Protein 9HVG (pdb70)

Foldseek 3Di:
DPPVVLVVLVVVVVVVVCVVPPLVRLLVCLVPPDDDADDPLVLLLPPFAFEEEEDFPAVVVVLVLLVLCQLAGQAYEYEQEPDNTNHHLVNLLVSLVRHPHAYEYEYADQDLSVLSVCSNSRHQAYEYELVPDDLVSCLVNCVSNVVSNHHYEYEDEDQVSLVSCVVSVHAHYEYFQADVVVRDRACVRLQVNLVPDDPCNVVVSHAYEYETHADDLVSLCVCLVSVHRYYYDYVVSVVDPRSNVVSVVSRVSNVD

Nearest PDB structures (foldseek):
  3t40-assembly1_A  TM=8.873E-01  e=1.349E-18  Mycobacterium tuberculosis
  8foq-assembly1_A  TM=8.865E-01  e=2.382E-18  Escherichia coli
  3nxf-assembly1_A  TM=8.473E-01  e=7.864E-18  synthetic construct
  6tf8-assembly1_A  TM=8.420E-01  e=8.324E-18  Saccharolobus solfataricus P2
  6tfa-assembly1_A  TM=8.967E-01  e=1.430E-16  Saccharolobus solfataricus P2

Sequence (256 aa):
MILDKIVEDKKKRLEEHKAKIPPEEMKRMALECNRKTISLAKALSKPGLSIVAVFLKASVDLEERIKQYNEAVDAITVVTEEDHFQGSPEYLKYIRERTNLPIIRWDFIIDEEYQVYEAKVLGADAIFLIMAILDDETFKRLYDLAYSLGLDVVVLVYDEEELKRALNLGVKIIEIMNINLKTFEVSMDTTKRLASLLPEEFRKKDGILMTTIGGISTDEDVK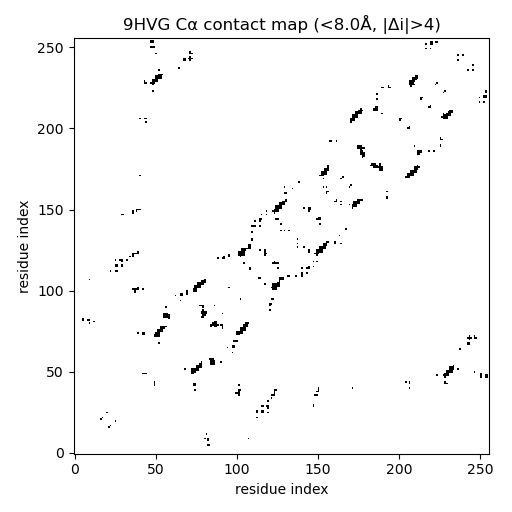RLKKAGVDAFVITEALMEADNPKELVKHWKEVYNN

Secondary structure (DSSP, 8-state):
--HHHHHHHHHHHHHHHHHHS-HHHHHHHHHHS--PPP-HHHHHHSSS-EEEEEE-S---HHHHHHHHHHHH-SEEEEE---TTT---HHHHHHHHHT--S-EEEES---SHHHHHHHHHHT-SEEEEEGGG--HHHHHHHHHHHHHTT-EEEEEE-SHHHHHHHHHTT--EEEEE-EETTTTEE-THHHHHHHTTS-THHHHTT-EEEEESS--SHHHHHHHHHHT--EEEESHHHHH-S-HHHHHHHHHHHHH-

InterPro domains:
  IPR001468 Indole-3-glycerol phosphate synthase, conserved site [PS00614] (51-69)
  IPR011060 Ribulose-phosphate binding barrel [SSF51366] (10-260)
  IPR013785 Aldolase-type TIM barrel [G3DSA:3.20.20.70] (1-267)
  IPR013798 Indole-3-glycerol phosphate synthase domain [MF_00134_B] (1-261)
  IPR013798 Indole-3-glycerol phosphate synthase domain [PF00218] (3-258)
  IPR013798 Indole-3-glycerol phosphate synthase domain [cd00331] (40-259)
  IPR045186 Indole-3-glycerol phosphate synthase [PTHR22854] (2-260)

Radius of gyration: 17.65 Å; Cα contacts (8 Å, |Δi|>4): 444; chains: 1; bounding box: 46×50×46 Å

Solvent-accessible surface area: 12621 Å² total; per-residue (Å²): 203,108,130,79,90,32,88,123,42,13,113,47,74,9,124,80,21,58,81,148,68,56,63,63,72,3,87,151,62,4,113,149,76,149,64,88,44,59,38,0,16,150,17,0,63,93,129,26,2,0,0,0,0,11,9,47,83,39,103,112,130,48,86,62,45,1,78,67,1,44,119,12,8,21,0,0,6,0,6,2,8,35,58,89,41,109,4,27,21,111,16,0,106,74,0,34,105,85,6,135,32,5,0,2,5,49,1,38,2,52,34,72,5,1,0,12,8,0,25,46,14,3,0,1,0,0,7,0,18,2,68,77,9,89,87,75,27,2,124,129,1,25,61,32,0,72,85,14,44,2,16,0,0,0,18,0,64,42,85,109,14,2,54,53,0,55,131,45,59,10,59,0,0,6,0,58,0,39,43,105,196,81,178,98,85,24,3,81,3,0,116,104,0,13,92,92,28,71,181,60,22,141,88,74,95,6,2,2,0,0,39,23,40,14,91,64,61,130,25,3,51,77,0,97,143,24,27,0,19,0,6,7,8,50,112,47,0,89,132,20,141,86,2,108,101,49,4,50,78,14,51,57,32,12,88,114

B-factor: mean 34.29, std 14.24, range [10.44, 96.78]

Organism: Lachnospira eligens (strain ATCC 27750 / DSM 3376 / VPI C15-48 / C15-B4) (NCBI:txid515620)

Structure (mmCIF, N/CA/C/O backbone):
data_9HVG
#
_entry.id   9HVG
#
_cell.length_a   48.529
_cell.length_b   88.944
_cell.length_c   131.185
_cell.angle_alpha   90.00
_cell.angle_beta   90.00
_cell.angle_gamma   90.00
#
_symmetry.space_group_name_H-M   'C 2 2 21'
#
loop_
_entity.id
_entity.type
_entity.pdbx_description
1 polymer 'Kemp Elimination'
2 water water
#
loop_
_atom_site.group_PDB
_atom_site.id
_atom_site.type_symbol
_atom_site.label_atom_id
_atom_site.label_alt_id
_atom_site.label_comp_id
_atom_site.label_asym_id
_atom_site.label_entity_id
_atom_site.label_seq_id
_atom_site.pdbx_PDB_ins_code
_atom_site.Cartn_x
_atom_site.Cartn_y
_atom_site.Cartn_z
_atom_site.occupancy
_atom_site.B_iso_or_equiv
_atom_site.auth_seq_id
_atom_site.auth_comp_id
_atom_sit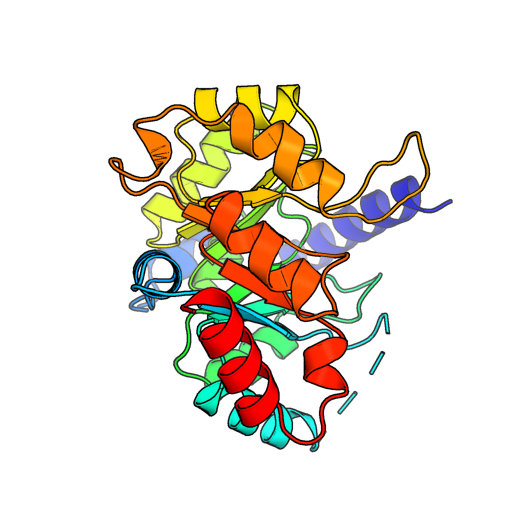e.auth_asym_id
_atom_site.auth_atom_id
_atom_site.pdbx_PDB_model_num
ATOM 1 N N . MET A 1 1 ? -17.905 7.877 -4.686 1.00 55.25 1 MET A N 1
ATOM 2 C CA . MET A 1 1 ? -19.165 7.177 -4.906 1.00 51.93 1 MET A CA 1
ATOM 3 C C . MET A 1 1 ? -19.529 6.346 -3.672 1.00 48.83 1 MET A C 1
ATOM 4 O O . MET A 1 1 ? -20.623 6.474 -3.117 1.00 51.48 1 MET A O 1
ATOM 9 N N . ILE A 1 2 ? -18.592 5.513 -3.227 1.00 38.14 2 ILE A N 1
ATOM 10 C CA . ILE A 1 2 ? -18.819 4.572 -2.135 1.00 38.25 2 ILE A CA 1
ATOM 11 C C . ILE A 1 2 ? -18.049 4.979 -0.881 1.00 45.59 2 ILE A C 1
ATOM 12 O O . ILE A 1 2 ? -18.645 5.241 0.171 1.00 41.31 2 ILE A O 1
ATOM 17 N N . LEU A 1 3 ? -16.717 5.017 -0.966 1.00 37.66 3 LEU A N 1
ATOM 18 C CA . LEU A 1 3 ? -15.906 5.239 0.227 1.00 41.93 3 LEU A CA 1
ATOM 19 C C . LEU A 1 3 ? -16.170 6.614 0.821 1.00 34.52 3 LEU A C 1
ATOM 20 O O . LEU A 1 3 ? -16.264 6.759 2.045 1.00 42.54 3 LEU A O 1
ATOM 25 N N . ASP A 1 4 ? -16.317 7.629 -0.029 1.00 30.45 4 ASP A N 1
ATOM 26 C CA . ASP A 1 4 ? -16.523 8.980 0.484 1.00 38.28 4 ASP A CA 1
ATOM 27 C C . ASP A 1 4 ? -17.845 9.085 1.230 1.00 42.77 4 ASP A C 1
ATOM 28 O O . ASP A 1 4 ? -17.935 9.786 2.245 1.00 39.44 4 ASP A O 1
ATOM 33 N N . LYS A 1 5 ? -18.873 8.366 0.768 1.00 33.32 5 LYS A N 1
ATOM 34 C CA . LYS A 1 5 ? -20.170 8.455 1.433 1.00 37.66 5 LYS A CA 1
ATOM 35 C C . LYS A 1 5 ? -20.157 7.724 2.770 1.00 31.24 5 LYS A C 1
ATOM 36 O O . LYS A 1 5 ? -20.753 8.195 3.746 1.00 31.50 5 LYS A O 1
ATOM 40 N N . ILE A 1 6 ? -19.499 6.563 2.831 1.00 28.96 6 ILE A N 1
ATOM 41 C CA . ILE A 1 6 ? -19.395 5.826 4.087 1.00 29.24 6 ILE A CA 1
ATOM 42 C C . ILE A 1 6 ? -18.721 6.679 5.152 1.00 32.83 6 ILE A C 1
ATOM 43 O O . ILE A 1 6 ? -19.117 6.665 6.330 1.00 22.52 6 ILE A O 1
ATOM 48 N N . VAL A 1 7 ? -17.701 7.447 4.751 1.00 29.80 7 VAL A N 1
ATOM 49 C CA . VAL A 1 7 ? -16.943 8.229 5.719 1.00 30.11 7 VAL A CA 1
ATOM 50 C C . VAL A 1 7 ? -17.767 9.400 6.219 1.00 27.17 7 VAL A C 1
ATOM 51 O O . VAL A 1 7 ? -17.808 9.683 7.421 1.00 29.71 7 VAL A O 1
ATOM 55 N N . GLU A 1 8 ? -18.432 10.110 5.308 1.00 32.22 8 GLU A N 1
ATOM 56 C CA . GLU A 1 8 ? -19.198 11.277 5.722 1.00 26.47 8 GLU A CA 1
ATOM 57 C C . GLU A 1 8 ? -20.422 10.879 6.539 1.00 25.75 8 GLU A C 1
ATOM 58 O O . GLU A 1 8 ? -20.785 11.569 7.496 1.00 29.67 8 GLU A O 1
ATOM 64 N N . ASP A 1 9 ? -21.090 9.785 6.160 1.00 24.91 9 ASP A N 1
ATOM 65 C CA . ASP A 1 9 ? -22.226 9.305 6.944 1.00 28.71 9 ASP A CA 1
ATOM 66 C C . ASP A 1 9 ? -21.802 8.980 8.368 1.00 30.17 9 ASP A C 1
ATOM 67 O O . ASP A 1 9 ? -22.486 9.346 9.330 1.00 28.86 9 ASP A O 1
ATOM 72 N N . LYS A 1 10 ? -20.667 8.288 8.521 1.00 29.23 10 LYS A N 1
ATOM 73 C CA . LYS A 1 10 ? -20.224 7.876 9.846 1.00 29.04 10 LYS A CA 1
ATOM 74 C C . LYS A 1 10 ? -19.905 9.080 10.726 1.00 23.46 10 LYS A C 1
ATOM 75 O O . LYS A 1 10 ? -20.216 9.087 11.922 1.00 22.29 10 LYS A O 1
ATOM 81 N N . LYS A 1 11 ? -19.253 10.096 10.164 1.00 26.76 11 LYS A N 1
ATOM 82 C CA . LYS A 1 11 ? -18.962 11.275 10.971 1.00 28.28 11 LYS A CA 1
ATOM 83 C C . LYS A 1 11 ? -20.251 11.943 11.439 1.00 33.22 11 LYS A C 1
ATOM 84 O O . LYS A 1 11 ? -20.353 12.373 12.595 1.00 31.87 11 LYS A O 1
ATOM 90 N N . LYS A 1 12 ? -21.258 12.023 10.565 1.00 38.72 12 LYS A N 1
ATOM 91 C CA . LYS A 1 12 ? -22.518 12.638 10.969 1.00 34.25 12 LYS A CA 1
ATOM 92 C C . LYS A 1 12 ? -23.237 11.795 12.016 1.00 25.49 12 LYS A C 1
ATOM 93 O O . LYS A 1 12 ? -23.880 12.342 12.917 1.00 26.26 12 LYS A O 1
ATOM 95 N N . ARG A 1 13 ? -23.175 10.468 11.895 1.00 26.28 13 ARG A N 1
ATOM 96 C CA . ARG A 1 13 ? -23.819 9.626 12.899 1.00 30.98 13 ARG A CA 1
ATOM 97 C C . ARG A 1 13 ? -23.147 9.794 14.252 1.00 31.63 13 ARG A C 1
ATOM 98 O O . ARG A 1 13 ? -23.823 9.861 15.286 1.00 28.53 13 ARG A O 1
ATOM 106 N N . LEU A 1 14 ? -21.814 9.858 14.267 1.00 30.16 14 LEU A N 1
ATOM 107 C CA . LEU A 1 14 ? -21.113 10.065 15.532 1.00 25.60 14 LEU A CA 1
ATOM 108 C C . LEU A 1 14 ? -21.547 11.367 16.188 1.00 28.12 14 LEU A C 1
ATOM 109 O O . LEU A 1 14 ? -21.773 11.409 17.403 1.00 33.12 14 LEU A O 1
ATOM 114 N N . GLU A 1 15 ? -21.681 12.446 15.404 1.00 28.56 15 GLU A N 1
ATOM 115 C CA . GLU A 1 15 ? -22.150 13.704 15.987 1.00 25.94 15 GLU A CA 1
ATOM 116 C C . GLU A 1 15 ? -23.573 13.578 16.510 1.00 28.96 15 GLU A C 1
ATOM 117 O O . GLU A 1 15 ? -23.928 14.203 17.516 1.00 35.52 15 GLU A O 1
ATOM 123 N N . GLU A 1 16 ? -24.416 12.798 15.825 1.00 34.76 16 GLU A N 1
ATOM 124 C CA . GLU A 1 16 ? -25.790 12.633 16.291 1.00 37.11 16 GLU A CA 1
ATOM 125 C C . GLU A 1 16 ? -25.828 11.865 17.609 1.00 35.49 16 GLU A C 1
ATOM 126 O O . GLU A 1 16 ? -26.586 12.217 18.519 1.00 34.06 16 GLU A O 1
ATOM 132 N N . HIS A 1 17 ? -24.982 10.844 17.751 1.00 31.04 17 HIS A N 1
ATOM 133 C CA . HIS A 1 17 ? -24.942 10.101 19.008 1.00 32.43 17 HIS A CA 1
ATOM 134 C C . HIS A 1 17 ? -24.328 10.937 20.127 1.00 26.33 17 HIS A C 1
ATOM 135 O O . HIS A 1 17 ? -24.857 10.985 21.244 1.00 28.29 17 HIS A O 1
ATOM 142 N N . LYS A 1 18 ? -23.215 11.618 19.844 1.00 31.27 18 LYS A N 1
ATOM 143 C CA . LYS A 1 18 ? -22.582 12.424 20.885 1.00 26.56 18 LYS A CA 1
ATOM 144 C C . LYS A 1 18 ? -23.518 13.500 21.417 1.00 32.80 18 LYS A C 1
ATOM 145 O O . LYS A 1 18 ? -23.431 13.871 22.598 1.00 32.48 18 LYS A O 1
ATOM 151 N N . ALA A 1 19 ? -24.450 13.976 20.590 1.00 38.80 19 ALA A N 1
ATOM 152 C CA . ALA A 1 19 ? -25.422 14.957 21.069 1.00 40.55 19 ALA A CA 1
ATOM 153 C C . ALA A 1 19 ? -26.345 14.347 22.114 1.00 47.31 19 ALA A C 1
ATOM 154 O O . ALA A 1 19 ? -26.615 14.961 23.153 1.00 50.59 19 ALA A O 1
ATOM 156 N N . LYS A 1 20 ? -26.848 13.139 21.849 1.00 45.68 20 LYS A N 1
ATOM 157 C CA . LYS A 1 20 ? -27.793 12.510 22.768 1.00 47.82 20 LYS A CA 1
ATOM 158 C C . LYS A 1 20 ? -27.101 12.066 24.051 1.00 48.01 20 LYS A C 1
ATOM 159 O O . LYS A 1 20 ? -27.524 12.429 25.155 1.00 45.31 20 LYS A O 1
ATOM 165 N N . ILE A 1 21 ? -26.035 11.288 23.930 1.00 36.64 21 ILE A N 1
ATOM 166 C CA . ILE A 1 21 ? -25.223 10.881 25.066 1.00 32.38 21 ILE A CA 1
ATOM 167 C C . ILE A 1 21 ? -23.823 11.456 24.882 1.00 33.68 21 ILE A C 1
ATOM 168 O O . ILE A 1 21 ? -23.017 10.925 24.118 1.00 35.24 21 ILE A O 1
ATOM 173 N N . PRO A 1 22 ? -23.496 12.537 25.584 1.00 36.10 22 PRO A N 1
ATOM 174 C CA . PRO A 1 22 ? -22.176 13.183 25.421 1.00 39.03 22 PRO A CA 1
ATOM 175 C C . PRO A 1 22 ? -21.038 12.231 25.742 1.00 33.77 22 PRO A C 1
ATOM 176 O O . PRO A 1 22 ? -21.208 11.283 26.524 1.00 29.88 22 PRO A O 1
ATOM 180 N N . PRO A 1 23 ? -19.848 12.471 25.179 1.00 31.81 23 PRO A N 1
ATOM 181 C CA . PRO A 1 23 ? -18.727 11.529 25.391 1.00 29.03 23 PRO A CA 1
ATOM 182 C C . PRO A 1 23 ? -18.309 11.352 26.842 1.00 36.09 23 PRO A C 1
ATOM 183 O O . PRO A 1 23 ? -18.079 10.213 27.269 1.00 29.48 23 PRO A O 1
ATOM 187 N N . GLU A 1 24 ? -18.174 12.442 27.610 1.00 34.11 24 GLU A N 1
ATOM 188 C CA . GLU A 1 24 ? -17.830 12.295 29.023 1.00 35.55 24 GLU A CA 1
ATOM 189 C C . GLU A 1 24 ? -18.843 11.420 29.751 1.00 31.01 24 GLU A C 1
ATOM 190 O O . GLU A 1 24 ? -18.469 10.633 30.626 1.00 37.95 24 GLU A O 1
ATOM 192 N N . GLU A 1 25 ? -20.116 11.501 29.381 1.00 34.89 25 GLU A N 1
ATOM 193 C CA . GLU A 1 25 ? -21.110 10.666 30.043 1.00 31.92 25 GLU A CA 1
ATOM 194 C C . GLU A 1 25 ? -20.993 9.207 29.621 1.00 36.29 25 GLU A C 1
ATOM 195 O O . GLU A 1 25 ? -21.062 8.302 30.465 1.00 34.27 25 GLU A O 1
ATOM 201 N N . MET A 1 26 ? -20.846 8.963 28.314 1.00 24.33 26 MET A N 1
ATOM 202 C CA . MET A 1 26 ? -20.658 7.600 27.828 1.00 22.51 26 MET A CA 1
ATOM 203 C C . MET A 1 26 ? -19.474 6.945 28.516 1.00 25.31 26 MET A C 1
ATOM 204 O O . MET A 1 26 ? -19.542 5.777 28.906 1.00 23.92 26 MET A O 1
ATOM 209 N N . LYS A 1 27 ? -18.390 7.700 28.712 1.00 28.01 27 LYS A N 1
ATOM 210 C CA . LYS A 1 27 ? -17.244 7.168 29.440 1.00 30.42 27 LYS A CA 1
ATOM 211 C C . LYS A 1 27 ? -17.615 6.840 30.878 1.00 37.98 27 LYS A C 1
ATOM 212 O O . LYS A 1 27 ? -17.222 5.788 31.402 1.00 32.96 27 LYS A O 1
ATOM 218 N N . ARG A 1 28 ? -18.366 7.732 31.533 1.00 37.95 28 ARG A N 1
ATOM 219 C CA . ARG A 1 28 ? -18.804 7.471 32.900 1.00 36.47 28 ARG A CA 1
ATOM 220 C C . ARG A 1 28 ? -19.557 6.152 32.992 1.00 28.66 28 ARG A C 1
ATOM 221 O O . ARG A 1 28 ? -19.300 5.344 33.891 1.00 29.37 28 ARG A O 1
ATOM 229 N N . MET A 1 29 ? -20.505 5.926 32.073 1.00 32.14 29 MET A N 1
ATOM 230 C CA . MET A 1 29 ? -21.327 4.719 32.132 1.00 29.19 29 MET A CA 1
ATOM 231 C C . MET A 1 29 ? -20.493 3.473 31.899 1.00 31.87 29 MET A C 1
ATOM 232 O O . MET A 1 29 ? -20.674 2.462 32.583 1.00 33.31 29 MET A O 1
ATOM 237 N N . ALA A 1 30 ? -19.595 3.512 30.913 1.00 25.76 30 ALA A N 1
ATOM 238 C CA . ALA A 1 30 ? -18.757 2.347 30.653 1.00 23.16 30 ALA A CA 1
ATOM 239 C C . ALA A 1 30 ? -17.956 1.962 31.895 1.00 26.98 30 ALA A C 1
ATOM 240 O O . ALA A 1 30 ? -17.816 0.776 32.208 1.00 28.69 30 ALA A O 1
ATOM 242 N N . LEU A 1 31 ? -17.457 2.955 32.636 1.00 26.87 31 LEU A N 1
ATOM 243 C CA . LEU A 1 31 ? -16.613 2.672 33.789 1.00 28.46 31 LEU A CA 1
ATOM 244 C C . LEU A 1 31 ? -17.427 2.309 35.022 1.00 40.16 31 LEU A C 1
ATOM 245 O O . LEU A 1 31 ? -16.942 1.568 35.885 1.00 39.06 31 LEU A O 1
ATOM 250 N N . GLU A 1 32 ? -18.648 2.819 35.135 1.00 28.13 32 GLU A N 1
ATOM 251 C CA . GLU A 1 32 ? -19.385 2.604 36.364 1.00 34.08 32 GLU A CA 1
ATOM 252 C C . GLU A 1 32 ? -20.293 1.385 36.271 1.00 38.70 32 GLU A C 1
ATOM 253 O O . GLU A 1 32 ? -20.394 0.619 37.235 1.00 37.65 32 GLU A O 1
ATOM 259 N N . CYS A 1 33 ? -20.915 1.170 35.113 1.00 34.13 33 CYS A N 1
ATOM 260 C CA . CYS A 1 33 ? -21.905 0.116 34.951 1.00 40.71 33 CYS A CA 1
ATOM 261 C C . CYS A 1 33 ? -21.270 -1.273 35.043 1.00 45.40 33 CYS A C 1
ATOM 262 O O . CYS A 1 33 ? -20.116 -1.481 34.661 1.00 35.58 33 CYS A O 1
ATOM 265 N N . ASN A 1 34 ? -22.038 -2.229 35.586 1.00 50.18 34 ASN A N 1
ATOM 266 C CA . ASN A 1 34 ? -21.547 -3.576 35.866 1.00 48.64 34 ASN A CA 1
ATOM 267 C C . ASN A 1 34 ? -21.914 -4.521 34.736 1.00 41.41 34 ASN A C 1
ATOM 268 O O . ASN A 1 34 ? -23.102 -4.715 34.446 1.00 43.35 34 ASN A O 1
ATOM 273 N N . ARG A 1 35 ? -20.903 -5.143 34.139 1.00 41.40 35 ARG A N 1
ATOM 274 C CA . ARG A 1 35 ? -21.150 -6.228 33.202 1.00 42.08 35 ARG A CA 1
ATOM 275 C C . ARG A 1 35 ? -19.919 -7.112 33.132 1.00 39.82 35 ARG A C 1
ATOM 276 O O . ARG A 1 35 ? -18.813 -6.620 32.882 1.00 47.00 35 ARG A O 1
ATOM 284 N N . LYS A 1 36 ? -20.114 -8.409 33.344 1.00 38.57 36 LYS A N 1
ATOM 285 C CA . LYS A 1 36 ? -19.069 -9.396 33.100 1.00 41.98 36 LYS A CA 1
ATOM 286 C C . LYS A 1 36 ? -19.105 -9.788 31.625 1.00 37.30 36 LYS A C 1
ATOM 287 O O . LYS A 1 36 ? -20.138 -10.253 31.125 1.00 33.92 36 LYS A O 1
ATOM 289 N N . THR A 1 37 ? -17.993 -9.592 30.923 1.00 38.74 37 THR A N 1
ATOM 290 C CA . THR A 1 37 ? -17.981 -9.935 29.506 1.00 30.94 37 THR A CA 1
ATOM 291 C C . THR A 1 37 ? -17.827 -11.443 29.320 1.00 34.79 37 THR A C 1
ATOM 292 O O . THR A 1 37 ? -17.216 -12.139 30.136 1.00 34.52 37 THR A O 1
ATOM 296 N N . ILE A 1 38 ? -18.438 -11.939 28.252 1.00 26.83 38 ILE A N 1
ATOM 297 C CA . ILE A 1 38 ? -18.329 -13.326 27.824 1.00 27.91 38 ILE A CA 1
ATOM 298 C C . ILE A 1 38 ? -17.118 -13.411 26.903 1.00 25.24 38 ILE A C 1
ATOM 299 O O . ILE A 1 38 ? -17.008 -12.640 25.949 1.00 23.90 38 ILE A O 1
ATOM 304 N N . SER A 1 39 ? -16.184 -14.306 27.205 1.00 25.74 39 SER A N 1
ATOM 305 C CA . SER A 1 39 ? -14.894 -14.269 26.513 1.00 23.56 39 SER A CA 1
ATOM 306 C C . SER A 1 39 ? -15.031 -14.746 25.070 1.00 20.06 39 SER A C 1
ATOM 307 O O . SER A 1 39 ? -15.312 -15.923 24.816 1.00 21.83 39 SER A O 1
ATOM 310 N N . LEU A 1 40 ? -14.810 -13.833 24.121 1.00 20.20 40 LEU A N 1
ATOM 311 C CA . LEU A 1 40 ? -14.686 -14.236 22.721 1.00 20.41 40 LEU A CA 1
ATOM 312 C C . LEU A 1 40 ? -13.446 -15.101 22.503 1.00 24.66 40 LEU A C 1
ATOM 313 O O . LEU A 1 40 ? -13.506 -16.117 21.796 1.00 22.59 40 LEU A O 1
ATOM 318 N N . ALA A 1 41 ? -12.311 -14.716 23.102 1.00 19.79 41 ALA A N 1
ATOM 319 C CA . ALA A 1 41 ? -11.066 -15.461 22.920 1.00 23.86 41 ALA A CA 1
ATOM 320 C C . ALA A 1 41 ? -11.236 -16.936 23.271 1.00 28.64 41 ALA A C 1
ATOM 321 O O . ALA A 1 41 ? -10.820 -17.822 22.518 1.00 27.14 41 ALA A O 1
ATOM 323 N N . LYS A 1 42 ? -11.857 -17.221 24.411 1.00 29.41 42 LYS A N 1
ATOM 324 C CA . LYS A 1 42 ? -12.071 -18.615 24.781 1.00 39.21 42 LYS A CA 1
ATOM 325 C C . LYS A 1 42 ? -12.932 -19.342 23.757 1.00 38.98 42 LYS A C 1
ATOM 326 O O . LYS A 1 42 ? -12.641 -20.490 23.402 1.00 37.20 42 LYS A O 1
ATOM 332 N N . ALA A 1 43 ? -13.971 -18.677 23.237 1.00 30.69 43 ALA A N 1
ATOM 333 C CA . ALA A 1 43 ? -14.863 -19.328 22.279 1.00 33.64 43 ALA A CA 1
ATOM 334 C C . ALA A 1 43 ? -14.198 -19.568 20.927 1.00 39.86 43 ALA A C 1
ATOM 335 O O . ALA A 1 43 ? -14.610 -20.471 20.193 1.00 38.37 43 ALA A O 1
ATOM 337 N N . LEU A 1 44 ? -13.209 -18.759 20.558 1.00 32.24 44 LEU A N 1
ATOM 338 C CA . LEU A 1 44 ? -12.599 -18.883 19.238 1.00 31.64 44 LEU A CA 1
ATOM 339 C C . LEU A 1 44 ? -11.407 -19.823 19.214 1.00 37.75 44 LEU A C 1
ATOM 340 O O . LEU A 1 44 ? -11.038 -20.311 18.134 1.00 31.28 44 LEU A O 1
ATOM 345 N N . SER A 1 45 ? -10.790 -20.081 20.361 1.00 32.84 45 SER A N 1
ATOM 346 C CA . SER A 1 45 ? -9.604 -20.922 20.430 1.00 46.45 45 SER A CA 1
ATOM 347 C C . SER A 1 45 ? -9.908 -22.318 20.953 1.00 47.87 45 SER A C 1
ATOM 348 O O . SER A 1 45 ? -8.988 -23.131 21.081 1.00 48.79 45 SER A O 1
ATOM 351 N N . LYS A 1 46 ? -11.169 -22.607 21.266 1.00 39.07 46 LYS A N 1
ATOM 352 C CA . LYS A 1 46 ? -11.564 -23.966 21.590 1.00 42.65 46 LYS A CA 1
ATOM 353 C C . LYS A 1 46 ? -11.187 -24.908 20.441 1.00 37.09 46 LYS A C 1
ATOM 354 O O . LYS A 1 46 ? -11.106 -24.489 19.284 1.00 40.95 46 LYS A O 1
ATOM 360 N N . PRO A 1 47 ? -10.928 -26.179 20.736 1.00 46.55 47 PRO A N 1
ATOM 361 C CA . PRO A 1 47 ? -10.508 -27.104 19.676 1.00 42.84 47 PRO A CA 1
ATOM 362 C C . PRO A 1 47 ? -11.546 -27.178 18.562 1.00 38.77 47 PRO A C 1
ATOM 363 O O . PRO A 1 47 ? -12.752 -27.097 18.799 1.00 34.90 47 PRO A O 1
ATOM 367 N N . GLY A 1 48 ? -11.060 -27.328 17.334 1.00 40.18 48 GLY A N 1
ATOM 368 C CA . GLY A 1 48 ? -11.928 -27.384 16.176 1.00 35.08 48 GLY A CA 1
ATOM 369 C C . GLY A 1 48 ? -12.155 -26.026 15.548 1.00 33.09 48 GLY A C 1
ATOM 370 O O . GLY A 1 48 ? -11.605 -25.002 15.959 1.00 37.70 48 GLY A O 1
ATOM 371 N N . LEU A 1 49 ? -12.968 -26.026 14.499 1.00 31.86 49 LEU A N 1
ATOM 372 C CA . LEU A 1 49 ? -13.335 -24.784 13.837 1.00 26.00 49 LEU A CA 1
ATOM 373 C C . LEU A 1 49 ? -14.419 -24.097 14.650 1.00 24.52 49 LEU A C 1
ATOM 374 O O . LEU A 1 49 ? -15.348 -24.751 15.134 1.00 39.82 49 LEU A O 1
ATOM 379 N N . SER A 1 50 ? -14.262 -22.799 14.866 1.00 18.67 50 SER A N 1
ATOM 380 C CA . SER A 1 50 ? -15.273 -21.983 15.525 1.00 24.41 50 SER A CA 1
ATOM 381 C C . SER A 1 50 ? -16.036 -21.231 14.444 1.00 24.02 50 SER A C 1
ATOM 382 O O . SER A 1 50 ? -15.457 -20.853 13.427 1.00 25.37 50 SER A O 1
ATOM 385 N N . ILE A 1 51 ? -17.339 -21.041 14.636 1.00 15.57 51 ILE A N 1
ATOM 386 C CA . ILE A 1 51 ? -18.166 -20.332 13.657 1.00 19.02 51 ILE A CA 1
ATOM 387 C C . ILE A 1 51 ? -18.664 -19.039 14.280 1.00 17.97 51 ILE A C 1
ATOM 388 O O . ILE A 1 51 ? -19.172 -19.039 15.403 1.00 16.06 51 ILE A O 1
ATOM 393 N N . VAL A 1 52 ? -18.489 -17.929 13.563 1.00 16.03 52 VAL A N 1
ATOM 394 C CA . VAL A 1 52 ? -19.019 -16.631 13.971 1.00 18.09 52 VAL A CA 1
ATOM 395 C C . VAL A 1 52 ? -20.122 -16.257 12.986 1.00 15.88 52 VAL A C 1
ATOM 396 O O . VAL A 1 52 ? -19.860 -16.151 11.784 1.00 17.36 52 VAL A O 1
ATOM 400 N N . ALA A 1 53 ? -21.359 -16.110 13.474 1.00 15.12 53 ALA A N 1
ATOM 401 C CA . ALA A 1 53 ? -22.483 -15.719 12.625 1.00 14.48 53 ALA A CA 1
ATOM 402 C C . ALA A 1 53 ? -22.677 -14.206 12.679 1.00 23.02 53 ALA A C 1
ATOM 403 O O . ALA A 1 53 ? -22.486 -13.580 13.724 1.00 19.62 53 ALA A O 1
ATOM 405 N N . VAL A 1 54 ? -23.107 -13.620 11.565 1.00 16.88 54 VAL A N 1
ATOM 406 C CA . VAL A 1 54 ? -23.266 -12.166 11.476 1.00 19.81 54 VAL A CA 1
ATOM 407 C C . VAL A 1 54 ? -24.752 -11.825 11.425 1.00 20.05 54 VAL A C 1
ATOM 408 O O . VAL A 1 54 ? -25.513 -12.421 10.651 1.00 20.20 54 VAL A O 1
ATOM 412 N N . PHE A 1 55 ? -25.156 -10.871 12.264 1.00 13.19 55 PHE A N 1
ATOM 413 C CA . PHE A 1 55 ? -26.489 -10.298 12.256 1.00 17.51 55 PHE A CA 1
ATOM 414 C C . PHE A 1 55 ? -26.407 -8.939 11.570 1.00 23.53 55 PHE A C 1
ATOM 415 O O . PHE A 1 55 ? -25.760 -8.018 12.077 1.00 16.99 55 PHE A O 1
ATOM 423 N N . LEU A 1 56 ? -27.044 -8.851 10.405 1.00 22.34 56 LEU A N 1
ATOM 424 C CA . LEU A 1 56 ? -27.249 -7.649 9.604 1.00 38.26 56 LEU A CA 1
ATOM 425 C C . LEU A 1 56 ? -28.736 -7.325 9.579 1.0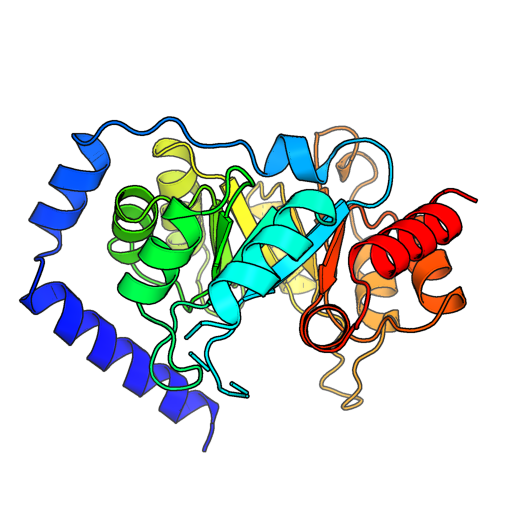0 40.09 56 LEU A C 1
ATOM 426 O O . LEU A 1 56 ? -29.550 -8.213 9.325 1.00 40.99 56 LEU A O 1
ATOM 431 N N . LYS A 1 57 ? -29.104 -6.058 9.797 1.00 30.71 57 LYS A N 1
ATOM 432 C CA . LYS A 1 57 ? -30.524 -5.721 9.688 1.00 42.41 57 LYS A CA 1
ATOM 433 C C . LYS A 1 57 ? -30.968 -5.563 8.236 1.00 54.24 57 LYS A C 1
ATOM 434 O O . LYS A 1 57 ? -32.115 -5.890 7.909 1.00 66.01 57 LYS A O 1
ATOM 438 N N . ALA A 1 58 ? -30.092 -5.074 7.363 1.00 51.19 58 ALA A N 1
ATOM 439 C CA . ALA A 1 58 ? -30.381 -4.908 5.938 1.00 55.77 58 ALA A CA 1
ATOM 440 C C . ALA A 1 58 ? -29.057 -4.635 5.237 1.00 64.17 58 ALA A C 1
ATOM 441 O O . ALA A 1 58 ? -27.992 -4.657 5.860 1.00 63.97 58 ALA A O 1
ATOM 443 N N . SER A 1 59 ? -29.127 -4.374 3.935 1.00 75.09 59 SER A N 1
ATOM 444 C CA . SER A 1 59 ? -27.922 -4.087 3.155 1.00 85.23 59 SER A CA 1
ATOM 445 C C . SER A 1 59 ? -28.146 -2.963 2.148 1.00 86.19 59 SER A C 1
ATOM 446 O O . SER A 1 59 ? -27.284 -2.686 1.312 1.00 84.15 59 SER A O 1
ATOM 448 N N . VAL A 1 69 ? -41.770 -12.163 15.321 1.00 86.57 69 VAL A N 1
ATOM 449 C CA . VAL A 1 69 ? -40.627 -11.568 14.644 1.00 82.93 69 VAL A CA 1
ATOM 450 C C . VAL A 1 69 ? -39.613 -12.668 14.314 1.00 75.84 69 VAL A C 1
ATOM 451 O O . VAL A 1 69 ? -39.244 -13.485 15.161 1.00 80.16 69 VAL A O 1
ATOM 453 N N . ASP A 1 70 ? -39.209 -12.705 13.041 1.00 60.44 70 ASP A N 1
ATOM 454 C CA . ASP A 1 70 ? -38.306 -13.747 12.565 1.00 49.30 70 ASP A CA 1
ATOM 455 C C . ASP A 1 70 ? -36.943 -13.667 13.248 1.00 38.59 70 ASP A C 1
ATOM 456 O O . ASP A 1 70 ? -36.260 -14.690 13.397 1.00 37.08 70 ASP A O 1
ATOM 461 N N . LEU A 1 71 ? -36.548 -12.471 13.687 1.00 32.53 71 LEU A N 1
ATOM 462 C CA . LEU A 1 71 ? -35.243 -12.302 14.326 1.00 26.96 71 LEU A CA 1
ATOM 463 C C . LEU A 1 71 ? -35.133 -13.119 15.610 1.00 31.55 71 LEU A C 1
ATOM 464 O O . LEU A 1 71 ? -34.097 -13.736 15.874 1.00 33.57 71 LEU A O 1
ATOM 469 N N . GLU A 1 72 ? -36.186 -13.122 16.433 1.00 38.57 72 GLU A N 1
ATOM 470 C CA . GLU A 1 72 ? -36.143 -13.906 17.661 1.00 30.74 72 GLU A CA 1
ATOM 471 C C . GLU A 1 72 ? -35.895 -15.378 17.357 1.00 34.89 72 GLU A C 1
ATOM 472 O O . GLU A 1 72 ? -35.100 -16.034 18.037 1.00 38.28 72 GLU A O 1
ATOM 478 N N . GLU A 1 73 ? -36.473 -15.860 16.279 1.00 31.60 73 GLU A N 1
ATOM 479 C CA . GLU A 1 73 ? -36.279 -17.272 15.888 1.00 38.35 73 GLU A CA 1
ATOM 480 C C . GLU A 1 73 ? -34.825 -17.516 15.445 1.00 33.06 73 GLU A C 1
ATOM 481 O O . GLU A 1 73 ? -34.222 -18.478 15.916 1.00 30.72 73 GLU A O 1
ATOM 483 N N . ARG A 1 74 ? -34.317 -16.682 14.544 1.00 33.25 74 ARG A N 1
ATOM 484 C CA . ARG A 1 74 ? -32.931 -16.841 14.023 1.00 30.97 74 ARG A CA 1
ATOM 485 C C . ARG A 1 74 ? -31.929 -16.791 15.189 1.00 28.42 74 ARG A C 1
ATOM 486 O O . ARG A 1 74 ? -31.043 -17.619 15.219 1.00 28.66 74 ARG A O 1
ATOM 494 N N . ILE A 1 75 ? -32.133 -15.880 16.140 1.00 27.32 75 ILE A N 1
ATOM 495 C CA . ILE A 1 75 ? -31.244 -15.818 17.337 1.00 22.92 75 ILE A CA 1
ATOM 496 C C . ILE A 1 75 ? -31.265 -17.183 18.031 1.00 27.74 75 ILE A C 1
ATOM 497 O O . ILE A 1 75 ? -30.204 -17.695 18.361 1.00 27.39 75 ILE A O 1
ATOM 502 N N . LYS A 1 76 ? -32.454 -17.760 18.225 1.00 28.77 76 LYS A N 1
ATOM 503 C CA . LYS A 1 76 ? -32.480 -19.036 18.929 1.00 30.15 76 LYS A CA 1
ATOM 504 C C . LYS A 1 76 ? -31.755 -20.118 18.139 1.00 27.80 76 LYS A C 1
ATOM 505 O O . LYS A 1 76 ? -30.968 -20.884 18.705 1.00 26.49 76 LYS A O 1
ATOM 508 N N . GLN A 1 77 ? -31.978 -20.170 16.822 1.00 29.50 77 GLN A N 1
ATOM 509 C CA . GLN A 1 77 ? -31.247 -21.117 15.977 1.00 27.70 77 GLN A CA 1
ATOM 510 C C . GLN A 1 77 ? -29.741 -20.913 16.068 1.00 26.48 77 GLN A C 1
ATOM 511 O O . GLN A 1 77 ? -28.980 -21.882 16.161 1.00 33.06 77 GLN A O 1
ATOM 517 N N . TYR A 1 78 ? -29.287 -19.655 16.005 1.00 26.25 78 TYR A N 1
ATOM 518 C CA . TYR A 1 78 ? -27.848 -19.397 16.059 1.00 26.64 78 TYR A CA 1
ATOM 519 C C . TYR A 1 78 ? -27.268 -19.783 17.412 1.00 27.38 78 TYR A C 1
ATOM 520 O O . TYR A 1 78 ? -26.142 -20.285 17.491 1.00 22.92 78 TYR A O 1
ATOM 529 N N . ASN A 1 79 ? -28.027 -19.545 18.486 1.00 30.79 79 ASN A N 1
ATOM 530 C CA . ASN A 1 79 ? -27.592 -19.869 19.841 1.00 30.39 79 ASN A CA 1
ATOM 531 C C . ASN A 1 79 ? -27.220 -21.338 19.996 1.00 30.06 79 ASN A C 1
ATOM 532 O O . ASN A 1 79 ? -26.323 -21.671 20.780 1.00 29.00 79 ASN A O 1
ATOM 537 N N . GLU A 1 80 ? -27.912 -22.230 19.297 1.00 25.27 80 GLU A N 1
ATOM 538 C CA . GLU A 1 80 ? -27.626 -23.655 19.379 1.00 36.00 80 GLU A CA 1
ATOM 539 C C . GLU A 1 80 ? -26.561 -24.107 18.397 1.00 38.74 80 GLU A C 1
ATOM 540 O O . GLU A 1 80 ? -26.081 -25.239 18.509 1.00 39.90 80 GLU A O 1
ATOM 546 N N . ALA A 1 81 ? -26.191 -23.268 17.435 1.00 32.10 81 ALA A N 1
ATOM 547 C CA . ALA A 1 81 ? -25.350 -23.705 16.331 1.00 28.01 81 ALA A CA 1
ATOM 548 C C . ALA A 1 81 ? -23.952 -23.106 16.363 1.00 32.83 81 ALA A C 1
ATOM 549 O O . ALA A 1 81 ? -22.972 -23.841 16.210 1.00 35.06 81 ALA A O 1
ATOM 551 N N . VAL A 1 82 ? -23.821 -21.798 16.566 1.00 23.28 82 VAL A N 1
ATOM 552 C CA . VAL A 1 82 ? -22.540 -21.117 16.356 1.00 17.45 82 VAL A CA 1
ATOM 553 C C . VAL A 1 82 ? -21.878 -20.804 17.694 1.00 22.87 82 VAL A C 1
ATOM 554 O O . VAL A 1 82 ? -22.445 -21.025 18.767 1.00 19.11 82 VAL A O 1
ATOM 558 N N . ASP A 1 83 ? -20.639 -20.287 17.624 1.00 19.35 83 ASP A N 1
ATOM 559 C CA . ASP A 1 83 ? -19.772 -20.058 18.763 1.00 15.89 83 ASP A CA 1
ATOM 560 C C . ASP A 1 83 ? -19.697 -18.594 19.194 1.00 23.99 83 ASP A C 1
ATOM 561 O O . ASP A 1 83 ? -19.335 -18.317 20.346 1.00 21.00 83 ASP A O 1
ATOM 566 N N . ALA A 1 84 ? -19.981 -17.659 18.293 1.00 20.96 84 ALA A N 1
ATOM 567 C CA . ALA A 1 84 ? -20.056 -16.244 18.648 1.00 19.21 84 ALA A CA 1
ATOM 568 C C . ALA A 1 84 ? -20.913 -15.548 17.610 1.00 20.12 84 ALA A C 1
ATOM 569 O O . ALA A 1 84 ? -21.215 -16.100 16.548 1.00 16.91 84 ALA A O 1
ATOM 571 N N . ILE A 1 85 ? -21.296 -14.318 17.921 1.00 17.01 85 ILE A N 1
ATOM 572 C CA . ILE A 1 85 ? -22.170 -13.542 17.062 1.00 13.83 85 ILE A CA 1
ATOM 573 C C . ILE A 1 85 ? -21.529 -12.185 16.829 1.00 19.36 85 ILE A C 1
ATOM 574 O O . ILE A 1 85 ? -21.001 -11.575 17.760 1.00 16.44 85 ILE A O 1
ATOM 579 N N . THR A 1 86 ? -21.551 -11.733 15.585 1.00 16.92 86 THR A N 1
ATOM 580 C CA . THR A 1 86 ? -21.196 -10.370 15.227 1.00 16.61 86 THR A CA 1
ATOM 581 C C . THR A 1 86 ? -22.488 -9.605 14.992 1.00 17.00 86 THR A C 1
ATOM 582 O O . THR A 1 86 ? -23.392 -10.120 14.328 1.00 21.45 86 THR A O 1
ATOM 586 N N . VAL A 1 87 ? -22.604 -8.409 15.580 1.00 13.80 87 VAL A N 1
ATOM 587 C CA . VAL A 1 87 ? -23.750 -7.529 15.331 1.00 13.39 87 VAL A CA 1
ATOM 588 C C . VAL A 1 87 ? -23.248 -6.267 14.639 1.00 15.18 87 VAL A C 1
ATOM 589 O O . VAL A 1 87 ? -22.379 -5.560 15.166 1.00 13.41 87 VAL A O 1
ATOM 593 N N . VAL A 1 88 ? -23.807 -5.977 13.465 1.00 12.05 88 VAL A N 1
ATOM 594 C CA . VAL A 1 88 ? -23.434 -4.787 12.704 1.00 12.99 88 VAL A CA 1
ATOM 595 C C . VAL A 1 88 ? -24.280 -3.621 13.206 1.00 16.04 88 VAL A C 1
ATOM 596 O O . VAL A 1 88 ? -25.515 -3.641 13.095 1.00 17.83 88 VAL A O 1
ATOM 600 N N . THR A 1 89 ? -23.627 -2.607 13.779 1.00 19.61 89 THR A N 1
ATOM 601 C CA . THR A 1 89 ? -24.343 -1.440 14.283 1.00 17.19 89 THR A CA 1
ATOM 602 C C . THR A 1 89 ? -24.243 -0.238 13.357 1.00 19.39 89 THR A C 1
ATOM 603 O O . THR A 1 89 ? -24.839 0.803 13.665 1.00 17.29 89 THR A O 1
ATOM 607 N N . GLU A 1 90 ? -23.520 -0.348 12.240 1.00 17.75 90 GLU A N 1
ATOM 608 C CA . GLU A 1 90 ? -23.491 0.755 11.282 1.00 17.68 90 GLU A CA 1
ATOM 609 C C . GLU A 1 90 ? -24.889 0.992 10.720 1.00 17.39 90 GLU A C 1
ATOM 610 O O . GLU A 1 90 ? -25.641 0.054 10.447 1.00 22.60 90 GLU A O 1
ATOM 616 N N . GLU A 1 91 ? -25.244 2.259 10.572 1.00 17.94 91 GLU A N 1
ATOM 617 C CA . GLU A 1 91 ? -26.639 2.649 10.420 1.00 25.40 91 GLU A CA 1
ATOM 618 C C . GLU A 1 91 ? -27.028 3.020 9.001 1.00 28.86 91 GLU A C 1
ATOM 619 O O . GLU A 1 91 ? -28.170 2.779 8.599 1.00 35.71 91 GLU A O 1
ATOM 625 N N . ASP A 1 92 ? -26.116 3.599 8.232 1.00 28.28 92 ASP A N 1
ATOM 626 C CA . ASP A 1 92 ? -26.509 4.147 6.943 1.00 29.78 92 ASP A CA 1
ATOM 627 C C . ASP A 1 92 ? -26.414 3.107 5.841 1.00 37.40 92 ASP A C 1
ATOM 628 O O . ASP A 1 92 ? -27.335 2.955 5.037 1.00 48.56 92 ASP A O 1
ATOM 633 N N . HIS A 1 93 ? -25.313 2.372 5.811 1.00 41.06 93 HIS A N 1
ATOM 634 C CA . HIS A 1 93 ? -25.137 1.321 4.824 1.00 43.78 93 HIS A CA 1
ATOM 635 C C . HIS A 1 93 ? -25.933 0.066 5.164 1.00 38.27 93 HIS A C 1
ATOM 636 O O . HIS A 1 93 ? -26.445 -0.592 4.253 1.00 35.00 93 HIS A O 1
ATOM 643 N N . PHE A 1 94 ? -26.080 -0.266 6.458 1.00 38.54 94 PHE A N 1
ATOM 644 C CA . PHE A 1 94 ? -26.631 -1.555 6.878 1.00 31.91 94 PHE A CA 1
ATOM 645 C C . PHE A 1 94 ? -27.865 -1.506 7.768 1.00 32.97 94 PHE A C 1
ATOM 646 O O . PHE A 1 94 ? -28.375 -2.575 8.133 1.00 49.95 94 PHE A O 1
ATOM 654 N N . GLN A 1 95 ? -28.342 -0.331 8.165 1.00 37.81 95 GLN A N 1
ATOM 655 C CA . GLN A 1 95 ? -29.531 -0.209 9.015 1.00 31.83 95 GLN A CA 1
ATOM 656 C C . GLN A 1 95 ? -29.349 -0.838 10.391 1.00 26.66 95 GLN A C 1
ATOM 657 O O . GLN A 1 95 ? -30.329 -1.244 11.017 1.00 28.20 95 GLN A O 1
ATOM 663 N N . GLY A 1 96 ? -28.123 -0.977 10.872 1.00 24.18 96 GLY A N 1
ATOM 664 C CA . GLY A 1 96 ? -27.909 -1.331 12.262 1.00 19.40 96 GLY A CA 1
ATOM 665 C C . GLY A 1 96 ? -28.182 -0.142 13.163 1.00 26.71 96 GLY A C 1
ATOM 666 O O . GLY A 1 96 ? -28.506 0.960 12.717 1.00 27.07 96 GLY A O 1
ATOM 667 N N . SER A 1 97 ? -28.042 -0.374 14.463 1.00 27.19 97 SER A N 1
ATOM 668 C CA . SER A 1 97 ? -28.334 0.638 15.471 1.00 29.38 97 SER A CA 1
ATOM 669 C C . SER A 1 97 ? -27.942 0.087 16.841 1.00 32.47 97 SER A C 1
ATOM 670 O O . SER A 1 97 ? -27.784 -1.129 16.995 1.00 30.22 97 SER A O 1
ATOM 673 N N . PRO A 1 98 ? -27.742 0.967 17.835 1.00 33.01 98 PRO A N 1
ATOM 674 C CA . PRO A 1 98 ? -27.559 0.472 19.215 1.00 26.33 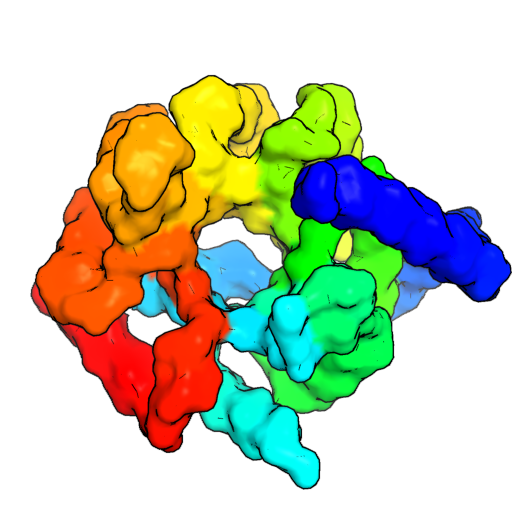98 PRO A CA 1
ATOM 675 C C . PRO A 1 98 ? -28.733 -0.350 19.699 1.00 26.57 98 PRO A C 1
ATOM 676 O O . PRO A 1 98 ? -28.552 -1.321 20.443 1.00 36.87 98 PRO A O 1
ATOM 680 N N . GLU A 1 99 ? -29.947 0.014 19.281 1.00 26.09 99 GLU A N 1
ATOM 681 C CA . GLU A 1 99 ? -31.134 -0.746 19.665 1.00 27.00 99 GLU A CA 1
ATOM 682 C C . GLU A 1 99 ? -31.084 -2.169 19.116 1.00 27.49 99 GLU A C 1
ATOM 683 O O . GLU A 1 99 ? -31.491 -3.121 19.794 1.00 30.14 99 GLU A O 1
ATOM 689 N N . TYR A 1 100 ? -30.606 -2.327 17.878 1.00 24.13 100 TYR A N 1
ATOM 690 C CA . TYR A 1 100 ? -30.492 -3.652 17.268 1.00 23.43 100 TYR A CA 1
ATOM 691 C C . TYR A 1 100 ? -29.578 -4.550 18.082 1.00 19.90 100 TYR A C 1
ATOM 692 O O . TYR A 1 100 ? -29.895 -5.716 18.340 1.00 23.78 100 TYR A O 1
ATOM 701 N N . LEU A 1 101 ? -28.444 -4.010 18.504 1.00 17.74 101 LEU A N 1
ATOM 702 C CA . LEU A 1 101 ? -27.511 -4.751 19.334 1.00 19.11 101 LEU A CA 1
ATOM 703 C C . LEU A 1 101 ? -28.129 -5.072 20.685 1.00 22.00 101 LEU A C 1
ATOM 704 O O . LEU A 1 101 ? -28.030 -6.203 21.176 1.00 23.46 101 LEU A O 1
ATOM 709 N N . LYS A 1 102 ? -28.770 -4.083 21.304 1.00 22.10 102 LYS A N 1
ATOM 710 C CA . LYS A 1 102 ? -29.447 -4.337 22.567 1.00 22.20 102 LYS A CA 1
ATOM 711 C C . LYS A 1 102 ? -30.439 -5.481 22.431 1.00 26.16 102 LYS A C 1
ATOM 712 O O . LYS A 1 102 ? -30.500 -6.370 23.288 1.00 22.92 102 LYS A O 1
ATOM 718 N N . TYR A 1 103 ? -31.202 -5.497 21.339 1.00 27.63 103 TYR A N 1
ATOM 719 C CA . TYR A 1 103 ? -32.225 -6.524 21.155 1.00 21.82 103 TYR A CA 1
ATOM 720 C C . TYR A 1 103 ? -31.605 -7.916 21.091 1.00 20.74 103 TYR A C 1
ATOM 721 O O . TYR A 1 103 ? -32.071 -8.858 21.742 1.00 22.41 103 TYR A O 1
ATOM 730 N N . ILE A 1 104 ? -30.526 -8.054 20.333 1.00 18.16 104 ILE A N 1
ATOM 731 C CA . ILE A 1 104 ? -29.869 -9.345 20.209 1.00 19.26 104 ILE A CA 1
ATOM 732 C C . ILE A 1 104 ? -29.172 -9.726 21.509 1.00 17.46 104 ILE A C 1
ATOM 733 O O . ILE A 1 104 ? -29.232 -10.889 21.942 1.00 19.32 104 ILE A O 1
ATOM 738 N N . ARG A 1 105 ? -28.513 -8.753 22.158 1.00 21.26 105 ARG A N 1
ATOM 739 C CA . ARG A 1 105 ? -27.835 -9.016 23.435 1.00 24.45 105 ARG A CA 1
ATOM 740 C C . ARG A 1 105 ? -28.775 -9.613 24.474 1.00 23.03 105 ARG A C 1
ATOM 741 O O . ARG A 1 105 ? -28.366 -10.473 25.268 1.00 18.81 105 ARG A O 1
ATOM 749 N N . GLU A 1 106 ? -30.032 -9.163 24.502 1.00 27.85 106 GLU A N 1
ATOM 750 C CA . GLU A 1 106 ? -30.968 -9.670 25.503 1.00 28.46 106 GLU A CA 1
ATOM 751 C C . GLU A 1 106 ? -31.265 -11.142 25.299 1.00 30.13 106 GLU A C 1
ATOM 752 O O . GLU A 1 106 ? -31.687 -11.817 26.240 1.00 28.23 106 GLU A O 1
ATOM 755 N N . ARG A 1 107 ? -31.039 -11.655 24.091 1.00 30.96 107 ARG A N 1
ATOM 756 C CA . ARG A 1 107 ? -31.571 -12.942 23.684 1.00 31.96 107 ARG A CA 1
ATOM 757 C C . ARG A 1 107 ? -30.490 -13.977 23.413 1.00 25.17 107 ARG A C 1
ATOM 758 O O . ARG A 1 107 ? -30.801 -15.077 22.958 1.00 26.49 107 ARG A O 1
ATOM 766 N N . THR A 1 108 ? -29.235 -13.681 23.716 1.00 25.16 108 THR A N 1
ATOM 767 C CA . THR A 1 108 ? -28.173 -14.654 23.507 1.00 22.28 108 THR A CA 1
ATOM 768 C C . THR A 1 108 ? -27.161 -14.532 24.633 1.00 22.84 108 THR A C 1
ATOM 769 O O . THR A 1 108 ? -26.938 -13.446 25.179 1.00 21.91 108 THR A O 1
ATOM 773 N N . ASN A 1 109 ? -26.576 -15.673 24.985 1.00 24.65 109 ASN A N 1
ATOM 774 C CA . ASN A 1 109 ? -25.471 -15.775 25.927 1.00 20.65 109 ASN A CA 1
ATOM 775 C C . ASN A 1 109 ? -24.136 -16.016 25.228 1.00 20.54 109 ASN A C 1
ATOM 776 O O . ASN A 1 109 ? -23.120 -16.242 25.899 1.00 22.56 109 ASN A O 1
ATOM 781 N N . LEU A 1 110 ? -24.115 -15.992 23.899 1.00 20.48 110 LEU A N 1
ATOM 782 C CA . LEU A 1 110 ? -22.862 -16.113 23.167 1.00 23.11 110 LEU A CA 1
ATOM 783 C C . LEU A 1 110 ? -22.090 -14.797 23.207 1.00 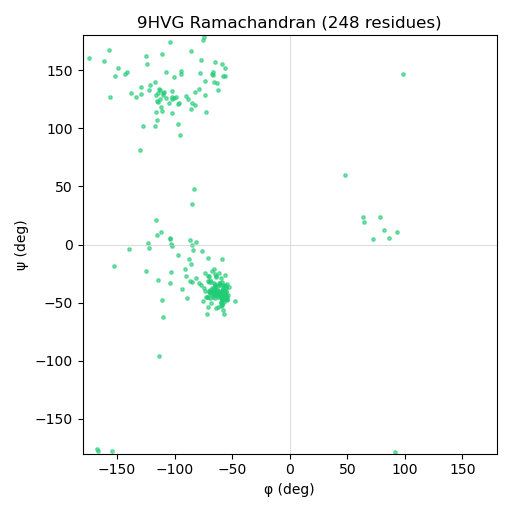24.16 110 LEU A C 1
ATOM 784 O O . LEU A 1 110 ? -22.672 -13.737 23.424 1.00 25.81 110 LEU A O 1
ATOM 789 N N . PRO A 1 111 ? -20.776 -14.828 22.986 1.00 15.72 111 PRO A N 1
ATOM 790 C CA . PRO A 1 111 ? -20.031 -13.562 22.891 1.00 18.03 111 PRO A CA 1
ATOM 791 C C . PRO A 1 111 ? -20.476 -12.794 21.656 1.00 17.51 111 PRO A C 1
ATOM 792 O O . PRO A 1 111 ? -20.691 -13.376 20.590 1.00 20.83 111 PRO A O 1
ATOM 796 N N . ILE A 1 112 ? -20.604 -11.482 21.802 1.00 15.72 112 ILE A N 1
ATOM 797 C CA . ILE A 1 112 ? -21.009 -10.603 20.710 1.00 16.09 112 ILE A CA 1
ATOM 798 C C . ILE A 1 112 ? -19.829 -9.720 20.352 1.00 19.72 112 ILE A C 1
ATOM 799 O O . ILE A 1 112 ? -19.183 -9.135 21.237 1.00 16.78 112 ILE A O 1
ATOM 804 N N . ILE A 1 113 ? -19.553 -9.628 19.054 1.00 14.47 113 ILE A N 1
ATOM 805 C CA . ILE A 1 113 ? -18.592 -8.673 18.497 1.00 10.44 113 ILE A CA 1
ATOM 806 C C . ILE A 1 113 ? -19.383 -7.529 17.880 1.00 13.09 113 ILE A C 1
ATOM 807 O O . ILE A 1 113 ? -20.284 -7.760 17.069 1.00 12.20 113 ILE A O 1
ATOM 812 N N . ARG A 1 114 ? -19.063 -6.298 18.263 1.00 13.68 114 ARG A N 1
ATOM 813 C CA . ARG A 1 114 ? -19.661 -5.151 17.602 1.00 13.01 114 ARG A CA 1
ATOM 814 C C . ARG A 1 114 ? -18.877 -4.872 16.326 1.00 14.65 114 ARG A C 1
ATOM 815 O O . ARG A 1 114 ? -17.675 -4.610 16.382 1.00 16.27 114 ARG A O 1
ATOM 823 N N . TRP A 1 115 ? -19.550 -4.931 15.182 1.00 14.90 115 TRP A N 1
ATOM 824 C CA . TRP A 1 115 ? -18.952 -4.567 13.905 1.00 16.57 115 TRP A CA 1
ATOM 825 C C . TRP A 1 115 ? -19.450 -3.182 13.520 1.00 16.46 115 TRP A C 1
ATOM 826 O O . TRP A 1 115 ? -20.662 -2.934 13.461 1.00 13.45 115 TRP A O 1
ATOM 837 N N . ASP A 1 116 ? -18.515 -2.280 13.264 1.00 17.17 116 ASP A N 1
ATOM 838 C CA . ASP A 1 116 ? -18.843 -0.916 12.873 1.00 15.06 116 ASP A CA 1
ATOM 839 C C . ASP A 1 116 ? -17.543 -0.322 12.342 1.00 13.33 116 ASP A C 1
ATOM 840 O O . ASP A 1 116 ? -16.519 -1.002 12.283 1.00 17.77 116 ASP A O 1
ATOM 845 N N . PHE A 1 117 ? -17.578 0.952 11.960 1.00 17.99 117 PHE A N 1
ATOM 846 C CA . PHE A 1 117 ? -16.329 1.650 11.653 1.00 15.45 117 PHE A CA 1
ATOM 847 C C . PHE A 1 117 ? -15.936 2.379 12.934 1.00 15.45 117 PHE A C 1
ATOM 848 O O . PHE A 1 117 ? -16.370 3.498 13.198 1.00 16.35 117 PHE A O 1
ATOM 856 N N . ILE A 1 118 ? -15.098 1.727 13.725 1.00 18.45 118 ILE A N 1
ATOM 857 C CA . ILE A 1 118 ? -14.777 2.165 15.077 1.00 13.46 118 ILE A CA 1
ATOM 858 C C . ILE A 1 118 ? -13.478 2.947 14.988 1.00 14.73 118 ILE A C 1
ATOM 859 O O . ILE A 1 118 ? -12.394 2.377 14.805 1.00 20.62 118 ILE A O 1
ATOM 864 N N . ILE A 1 119 ? -13.606 4.268 15.064 1.00 15.06 119 ILE A N 1
ATOM 865 C CA . ILE A 1 119 ? -12.493 5.198 14.935 1.00 16.29 119 ILE A CA 1
ATOM 866 C C . ILE A 1 119 ? -12.334 6.114 16.139 1.00 22.96 119 ILE A C 1
ATOM 867 O O . ILE A 1 119 ? -11.438 6.981 16.130 1.00 19.55 119 ILE A O 1
ATOM 872 N N . ASP A 1 120 ? -13.180 5.973 17.167 1.00 21.89 120 ASP A N 1
ATOM 873 C CA . ASP A 1 120 ? -13.328 6.958 18.238 1.00 19.56 120 ASP A CA 1
ATOM 874 C C . ASP A 1 120 ? -13.512 6.207 19.549 1.00 22.08 120 ASP A C 1
ATOM 875 O O . ASP A 1 120 ? -14.273 5.232 19.602 1.00 17.67 120 ASP A O 1
ATOM 880 N N A GLU A 1 121 ? -12.808 6.647 20.599 0.53 19.81 121 GLU A N 1
ATOM 881 N N B GLU A 1 121 ? -12.802 6.647 20.595 0.47 19.98 121 GLU A N 1
ATOM 882 C CA A GLU A 1 121 ? -12.947 5.986 21.896 0.53 22.48 121 GLU A CA 1
ATOM 883 C CA B GLU A 1 121 ? -12.940 6.007 21.903 0.47 22.61 121 GLU A CA 1
ATOM 884 C C A GLU A 1 121 ? -14.392 6.008 22.373 0.53 24.73 121 GLU A C 1
ATOM 885 C C B GLU A 1 121 ? -14.388 6.011 22.369 0.47 24.51 121 GLU A C 1
ATOM 886 O O A GLU A 1 121 ? -14.813 5.105 23.102 0.53 20.40 121 GLU A O 1
ATOM 887 O O B GLU A 1 121 ? -14.804 5.101 23.094 0.47 20.41 121 GLU A O 1
ATOM 898 N N . TYR A 1 122 ? -15.174 7.009 21.943 1.00 21.75 122 TYR A N 1
ATOM 899 C CA . TYR A 1 122 ? -16.614 7.019 22.224 1.00 21.59 122 TYR A CA 1
ATOM 900 C C . TYR A 1 122 ? -17.285 5.690 21.887 1.00 21.12 122 TYR A C 1
ATOM 901 O O . TYR A 1 122 ? -18.118 5.191 22.653 1.00 20.51 122 TYR A O 1
ATOM 910 N N . GLN A 1 123 ? -16.946 5.119 20.734 1.00 19.73 123 GLN A N 1
ATOM 911 C CA . GLN A 1 123 ? -17.554 3.878 20.272 1.00 17.64 123 GLN A CA 1
ATOM 912 C C . GLN A 1 123 ? -17.064 2.664 21.034 1.00 14.46 123 GLN A C 1
ATOM 913 O O . GLN A 1 123 ? -17.738 1.624 21.008 1.00 15.17 123 GLN A O 1
ATOM 919 N N . VAL A 1 124 ? -15.867 2.735 21.619 1.00 17.15 124 VAL A N 1
ATOM 920 C CA . VAL A 1 124 ? -15.377 1.641 22.449 1.00 17.45 124 VAL A CA 1
ATOM 921 C C . VAL A 1 124 ? -16.092 1.653 23.799 1.00 19.59 124 VAL A C 1
ATOM 922 O O . VAL A 1 124 ? -16.622 0.631 24.250 1.00 18.52 124 VAL A O 1
ATOM 926 N N . TYR A 1 125 ? -16.150 2.824 24.447 1.00 16.49 125 TYR A N 1
ATOM 927 C CA . TYR A 1 125 ? -16.972 2.953 25.654 1.00 17.23 125 TYR A CA 1
ATOM 928 C C . TYR A 1 125 ? -18.419 2.564 25.368 1.00 17.29 125 TYR A C 1
ATOM 929 O O . TYR A 1 125 ? -19.052 1.848 26.149 1.00 19.76 125 TYR A O 1
ATOM 938 N N . GLU A 1 126 ? -18.948 3.002 24.230 1.00 18.34 126 GLU A N 1
ATOM 939 C CA . GLU A 1 126 ? -20.328 2.686 23.898 1.00 15.95 126 GLU A CA 1
ATOM 940 C C . GLU A 1 126 ? -20.514 1.188 23.710 1.00 22.69 126 GLU A C 1
ATOM 941 O O . GLU A 1 126 ? -21.521 0.629 24.159 1.00 18.44 126 GLU A O 1
ATOM 947 N N . ALA A 1 127 ? -19.531 0.508 23.091 1.00 17.20 127 ALA A N 1
ATOM 948 C CA . ALA A 1 127 ? -19.631 -0.949 22.932 1.00 19.50 127 ALA A CA 1
ATOM 949 C C . ALA A 1 127 ? -19.765 -1.649 24.281 1.00 18.22 127 ALA A C 1
ATOM 950 O O . ALA A 1 127 ? -20.570 -2.576 24.436 1.00 17.19 127 ALA A O 1
ATOM 952 N N . LYS A 1 128 ? -18.965 -1.229 25.253 1.00 16.57 128 LYS A N 1
ATOM 953 C CA . LYS A 1 128 ? -19.045 -1.785 26.600 1.00 15.99 128 LYS A CA 1
ATOM 954 C C . LYS A 1 128 ? -20.440 -1.577 27.188 1.00 22.15 128 LYS A C 1
ATOM 955 O O . LYS A 1 128 ? -21.075 -2.516 27.693 1.00 19.15 128 LYS A O 1
ATOM 961 N N . VAL A 1 129 ? -20.948 -0.351 27.083 1.00 20.24 129 VAL A N 1
ATOM 962 C CA . VAL A 1 129 ? -22.273 -0.005 27.602 1.00 26.57 129 VAL A CA 1
ATOM 963 C C . VAL A 1 129 ? -23.354 -0.851 26.943 1.00 29.62 129 VAL A C 1
ATOM 964 O O . VAL A 1 129 ? -24.273 -1.333 27.611 1.00 24.56 129 VAL A O 1
ATOM 968 N N . LEU A 1 130 ? -23.264 -1.057 25.627 1.00 18.39 130 LEU A N 1
ATOM 969 C CA . LEU A 1 130 ? -24.302 -1.807 24.924 1.00 18.71 130 LEU A CA 1
ATOM 970 C C . LEU A 1 130 ? -24.225 -3.320 25.144 1.00 23.03 130 LEU A C 1
ATOM 971 O O . LEU A 1 130 ? -25.123 -4.036 24.693 1.00 24.17 130 LEU A O 1
ATOM 976 N N . GLY A 1 131 ? -23.205 -3.825 25.821 1.00 21.08 131 GLY A N 1
ATOM 977 C CA . GLY A 1 131 ? -23.120 -5.246 26.097 1.00 17.09 131 GLY A CA 1
ATOM 978 C C . GLY A 1 131 ? -22.332 -6.070 25.100 1.00 19.94 131 GLY A C 1
ATOM 979 O O . GLY A 1 131 ? -22.373 -7.307 25.171 1.00 18.62 131 GLY A O 1
ATOM 980 N N . ALA A 1 132 ? -21.603 -5.442 24.183 1.00 20.08 132 ALA A N 1
ATOM 981 C CA . ALA A 1 132 ? -20.690 -6.215 23.357 1.00 16.88 132 ALA A CA 1
ATOM 982 C C . ALA A 1 132 ? -19.574 -6.769 24.227 1.00 21.41 132 ALA A C 1
ATOM 983 O O . ALA A 1 132 ? -19.180 -6.163 25.221 1.00 18.28 132 ALA A O 1
ATOM 985 N N . ASP A 1 133 ? -19.078 -7.946 23.847 1.00 13.43 133 ASP A N 1
ATOM 986 C CA . ASP A 1 133 ? -17.925 -8.587 24.459 1.00 16.62 133 ASP A CA 1
ATOM 987 C C . ASP A 1 133 ? -16.631 -8.331 23.702 1.00 16.71 133 ASP A C 1
ATOM 988 O O . ASP A 1 133 ? -15.557 -8.662 24.199 1.00 17.50 133 ASP A O 1
ATOM 993 N N . ALA A 1 134 ? -16.713 -7.746 22.520 1.00 17.80 134 ALA A N 1
ATOM 994 C CA . ALA A 1 134 ? -15.554 -7.542 21.669 1.00 16.51 134 ALA A CA 1
ATOM 995 C C . ALA A 1 134 ? -15.920 -6.464 20.669 1.00 13.70 134 ALA A C 1
ATOM 996 O O . ALA A 1 134 ? -17.100 -6.195 20.423 1.00 16.23 134 ALA A O 1
ATOM 998 N N . ILE A 1 135 ? -14.894 -5.824 20.115 1.00 18.31 135 ILE A N 1
ATOM 999 C CA . ILE A 1 135 ? -15.102 -4.876 19.028 1.00 12.76 135 ILE A CA 1
ATOM 1000 C C . ILE A 1 135 ? -14.242 -5.300 17.855 1.00 16.95 135 ILE A C 1
ATOM 1001 O O . ILE A 1 135 ? -13.277 -6.061 17.984 1.00 14.18 135 ILE A O 1
ATOM 1006 N N . PHE A 1 136 ? -14.607 -4.765 16.706 1.00 13.58 136 PHE A N 1
ATOM 1007 C CA . PHE A 1 136 ? -13.887 -4.927 15.455 1.00 19.11 136 PHE A CA 1
ATOM 1008 C C . PHE A 1 136 ? -13.063 -3.662 15.227 1.00 15.92 136 PHE A C 1
ATOM 1009 O O . PHE A 1 136 ? -13.617 -2.563 15.233 1.00 20.69 136 PHE A O 1
ATOM 1017 N N . LEU A 1 137 ? -11.756 -3.808 15.012 1.00 15.04 137 LEU A N 1
ATOM 1018 C CA . LEU A 1 137 ? -10.913 -2.695 14.568 1.00 17.63 137 LEU A CA 1
ATOM 1019 C C . LEU A 1 137 ? -10.350 -3.031 13.193 1.00 21.65 137 LEU A C 1
ATOM 1020 O O . LEU A 1 137 ? -9.977 -4.179 12.928 1.00 22.05 137 LEU A O 1
ATOM 1025 N N . ILE A 1 138 ? -10.305 -2.035 12.314 1.00 16.97 138 ILE A N 1
ATOM 1026 C CA . ILE A 1 138 ? -9.856 -2.215 10.938 1.00 16.58 138 ILE A CA 1
ATOM 1027 C C . ILE A 1 138 ? -8.527 -1.496 10.771 1.00 21.73 138 ILE A C 1
ATOM 1028 O O . ILE A 1 138 ? -8.487 -0.265 10.832 1.00 22.38 138 ILE A O 1
ATOM 1033 N N . MET A 1 139 ? -7.449 -2.261 10.509 1.00 18.76 139 MET A N 1
ATOM 1034 C CA . MET A 1 139 ? -6.117 -1.676 10.357 1.00 24.14 139 MET A CA 1
ATOM 1035 C C . MET A 1 139 ? -6.091 -0.573 9.312 1.00 29.13 139 MET A C 1
ATOM 1036 O O . MET A 1 139 ? -5.343 0.408 9.457 1.00 25.76 139 MET A O 1
ATOM 1041 N N . ALA A 1 140 ? -6.896 -0.720 8.254 1.00 21.57 140 ALA A N 1
ATOM 1042 C CA . ALA A 1 140 ? -6.813 0.182 7.114 1.00 31.61 140 ALA A CA 1
ATOM 1043 C C . ALA A 1 140 ? -7.252 1.598 7.444 1.00 24.16 140 ALA A C 1
ATOM 1044 O O . ALA A 1 140 ? -6.862 2.527 6.731 1.00 27.41 140 ALA A O 1
ATOM 1046 N N . ILE A 1 141 ? -8.055 1.792 8.484 1.00 21.94 141 ILE A N 1
ATOM 1047 C CA . ILE A 1 141 ? -8.611 3.107 8.765 1.00 23.76 141 ILE A CA 1
ATOM 1048 C C . ILE A 1 141 ? -8.126 3.651 10.101 1.00 18.30 141 ILE A C 1
ATOM 1049 O O . ILE A 1 141 ? -8.723 4.556 10.653 1.00 27.96 141 ILE A O 1
ATOM 1054 N N . LEU A 1 142 ? -7.005 3.138 10.590 1.00 23.72 142 LEU A N 1
ATOM 1055 C CA . LEU A 1 142 ? -6.443 3.601 11.845 1.00 27.43 142 LEU A CA 1
ATOM 1056 C C . LEU A 1 142 ? -4.942 3.723 11.687 1.00 28.92 142 LEU A C 1
ATOM 1057 O O . LEU A 1 142 ? -4.285 2.771 11.252 1.00 32.20 142 LEU A O 1
ATOM 1062 N N . ASP A 1 143 ? -4.397 4.868 12.080 1.00 30.30 143 ASP A N 1
ATOM 1063 C CA . ASP A 1 143 ? -2.949 4.951 12.157 1.00 29.10 143 ASP A CA 1
ATOM 1064 C C . ASP A 1 143 ? -2.465 4.195 13.400 1.00 31.05 143 ASP A C 1
ATOM 1065 O O . ASP A 1 143 ? -3.258 3.700 14.204 1.00 26.33 143 ASP A O 1
ATOM 1070 N N . ASP A 1 144 ? -1.145 4.102 13.567 1.00 26.21 144 ASP A N 1
ATOM 1071 C CA . ASP A 1 144 ? -0.607 3.244 14.625 1.00 36.97 144 ASP A CA 1
ATOM 1072 C C . ASP A 1 144 ? -0.892 3.792 16.026 1.00 31.90 144 ASP A C 1
ATOM 1073 O O . ASP A 1 144 ? -1.208 3.007 16.935 1.00 27.03 144 ASP A O 1
ATOM 1078 N N . GLU A 1 145 ? -0.779 5.119 16.236 1.00 29.02 145 GLU A N 1
ATOM 1079 C CA . GLU A 1 145 ? -1.166 5.708 17.527 1.00 37.42 145 GLU A CA 1
ATOM 1080 C C . GLU A 1 145 ? -2.619 5.448 17.854 1.00 34.33 145 GLU A C 1
ATOM 1081 O O . GLU A 1 145 ? -2.944 5.057 18.976 1.00 29.88 145 GLU A O 1
ATOM 1083 N N . THR A 1 146 ? -3.514 5.726 16.904 1.00 29.76 146 THR A N 1
ATOM 1084 C CA . THR A 1 146 ? -4.944 5.562 17.159 1.00 31.19 146 THR A CA 1
ATOM 1085 C C . THR A 1 146 ? -5.296 4.106 17.394 1.00 28.59 146 THR A C 1
ATOM 1086 O O . THR A 1 146 ? -6.122 3.788 18.268 1.00 26.08 146 THR A O 1
ATOM 1090 N N . PHE A 1 147 ? -4.702 3.205 16.609 1.00 25.46 147 PHE A N 1
ATOM 1091 C CA . PHE A 1 147 ? -4.981 1.790 16.808 1.00 24.33 147 PHE A CA 1
ATOM 1092 C C . PHE A 1 147 ? -4.589 1.361 18.212 1.00 27.17 147 PHE A C 1
ATOM 1093 O O . PHE A 1 147 ? -5.399 0.776 18.939 1.00 24.05 147 PHE A O 1
ATOM 1101 N N . LYS A 1 148 ? -3.343 1.644 18.612 1.00 27.95 148 LYS A N 1
ATOM 1102 C CA . LYS A 1 148 ? -2.884 1.229 19.934 1.00 27.18 148 LYS A CA 1
ATOM 1103 C C . LYS A 1 148 ? -3.771 1.793 21.033 1.00 29.23 148 LYS A C 1
ATOM 1104 O O . LYS A 1 148 ? -4.059 1.098 22.013 1.00 30.60 148 LYS A O 1
ATOM 1110 N N . ARG A 1 149 ? -4.191 3.059 20.908 1.00 30.40 149 ARG A N 1
ATOM 1111 C CA . ARG A 1 149 ? -5.082 3.646 21.912 1.00 32.64 149 ARG A CA 1
ATOM 1112 C C . ARG A 1 149 ? -6.368 2.843 22.028 1.00 28.13 149 ARG A C 1
ATOM 1113 O O . ARG A 1 149 ? -6.779 2.455 23.128 1.00 23.16 149 ARG A O 1
ATOM 1121 N N . LEU A 1 150 ? -7.032 2.609 20.891 1.00 22.60 150 LEU A N 1
ATOM 1122 C CA . LEU A 1 150 ? -8.335 1.953 20.909 1.00 18.86 150 LEU A CA 1
ATOM 1123 C C . LEU A 1 150 ? -8.206 0.493 21.298 1.00 22.32 150 LEU A C 1
ATOM 1124 O O . LEU A 1 150 ? -9.043 -0.038 22.047 1.00 20.88 150 LEU A O 1
ATOM 1129 N N . TYR A 1 151 ? -7.167 -0.167 20.790 1.00 22.05 151 TYR A N 1
ATOM 1130 C CA . TYR A 1 151 ? -6.900 -1.547 21.155 1.00 25.32 151 TYR A CA 1
ATOM 1131 C C . TYR A 1 151 ? -6.694 -1.672 22.661 1.00 33.50 151 TYR A C 1
ATOM 1132 O O . TYR A 1 151 ? -7.309 -2.523 23.313 1.00 19.06 151 TYR A O 1
ATOM 1141 N N . ASP A 1 152 ? -5.855 -0.799 23.237 1.00 28.32 152 ASP A N 1
ATOM 1142 C CA . ASP A 1 152 ? -5.594 -0.850 24.674 1.00 23.91 152 ASP A CA 1
ATOM 1143 C C . ASP A 1 152 ? -6.835 -0.508 25.485 1.00 23.31 152 ASP A C 1
ATOM 1144 O O . ASP A 1 152 ? -7.070 -1.104 26.540 1.00 25.58 152 ASP A O 1
ATOM 1149 N N . LEU A 1 153 ? -7.626 0.468 25.032 1.00 26.77 153 LEU A N 1
ATOM 1150 C CA . LEU A 1 153 ? -8.818 0.841 25.787 1.00 26.33 153 LEU A CA 1
ATOM 1151 C C . LEU A 1 153 ? -9.821 -0.301 25.808 1.00 27.59 153 LEU A C 1
ATOM 1152 O O . LEU A 1 153 ? -10.426 -0.589 26.849 1.00 22.99 153 LEU A O 1
ATOM 1157 N N . ALA A 1 154 ? -9.983 -0.991 24.677 1.00 21.96 154 ALA A N 1
ATOM 1158 C CA . ALA A 1 154 ? -10.932 -2.095 24.643 1.00 21.29 154 ALA A CA 1
ATOM 1159 C C . ALA A 1 154 ? -10.534 -3.176 25.633 1.00 22.63 154 ALA A C 1
ATOM 1160 O O . ALA A 1 154 ? -11.381 -3.693 26.372 1.00 19.44 154 ALA A O 1
ATOM 1162 N N . TYR A 1 155 ? -9.242 -3.510 25.694 1.00 21.12 155 TYR A N 1
ATOM 1163 C CA . TYR A 1 155 ? -8.832 -4.541 26.642 1.00 24.67 155 TYR A CA 1
ATOM 1164 C C . TYR A 1 155 ? -8.912 -4.047 28.080 1.00 26.07 155 TYR A C 1
ATOM 1165 O O . TYR A 1 155 ? -9.206 -4.841 28.982 1.00 20.81 155 TYR A O 1
ATOM 1174 N N . SER A 1 156 ? -8.692 -2.747 28.321 1.00 24.76 156 SER A N 1
ATOM 1175 C CA . SER A 1 156 ? -8.850 -2.233 29.677 1.00 25.73 156 SER A CA 1
ATOM 1176 C C . SER A 1 156 ? -10.293 -2.319 30.157 1.00 26.31 156 SER A C 1
ATOM 1177 O O . SER A 1 156 ? -10.533 -2.367 31.371 1.00 26.90 156 SER A O 1
ATO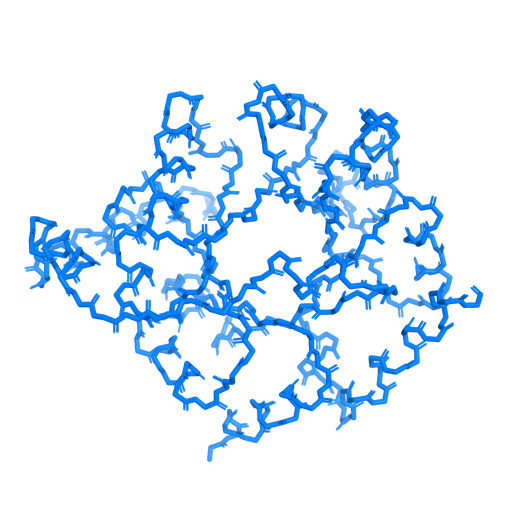M 1180 N N . LEU A 1 157 ? -11.250 -2.316 29.240 1.00 21.93 157 LEU A N 1
ATOM 1181 C CA . LEU A 1 157 ? -12.658 -2.486 29.573 1.00 22.23 157 LEU A CA 1
ATOM 1182 C C . LEU A 1 157 ? -13.085 -3.949 29.641 1.00 27.91 157 LEU A C 1
ATOM 1183 O O . LEU A 1 157 ? -14.265 -4.221 29.856 1.00 29.38 157 LEU A O 1
ATOM 1188 N N . GLY A 1 158 ? -12.164 -4.892 29.477 1.00 22.96 158 GLY A N 1
ATOM 1189 C CA . GLY A 1 158 ? -12.543 -6.288 29.450 1.00 25.78 158 GLY A CA 1
ATOM 1190 C C . GLY A 1 158 ? -13.069 -6.787 28.118 1.00 31.41 158 GLY A C 1
ATOM 1191 O O . GLY A 1 158 ? -13.639 -7.878 28.070 1.00 22.12 158 GLY A O 1
ATOM 1192 N N . LEU A 1 159 ? -12.907 -6.030 27.037 1.00 23.18 159 LEU A N 1
ATOM 1193 C CA . LEU A 1 159 ? -13.340 -6.475 25.716 1.00 23.98 159 LEU A CA 1
ATOM 1194 C C . LEU A 1 159 ? -12.186 -7.130 24.959 1.00 22.87 159 LEU A C 1
ATOM 1195 O O . LEU A 1 159 ? -11.017 -6.783 25.148 1.00 26.75 159 LEU A O 1
ATOM 1200 N N . ASP A 1 160 ? -12.521 -8.091 24.105 1.00 18.45 160 ASP A N 1
ATOM 1201 C CA . ASP A 1 160 ? -11.576 -8.564 23.097 1.00 16.16 160 ASP A CA 1
ATOM 1202 C C . ASP A 1 160 ? -11.651 -7.683 21.858 1.00 16.95 160 ASP A C 1
ATOM 1203 O O . ASP A 1 160 ? -12.572 -6.885 21.680 1.00 19.24 160 ASP A O 1
ATOM 1208 N N . VAL A 1 161 ? -10.666 -7.838 20.986 1.00 17.41 161 VAL A N 1
ATOM 1209 C CA . VAL A 1 161 ? -10.590 -7.067 19.752 1.00 18.91 161 VAL A CA 1
ATOM 1210 C C . VAL A 1 161 ? -10.287 -8.026 18.616 1.00 16.47 161 VAL A C 1
ATOM 1211 O O . VAL A 1 161 ? -9.320 -8.795 18.693 1.00 17.25 161 VAL A O 1
ATOM 1215 N N . VAL A 1 162 ? -11.119 -7.980 17.583 1.00 15.87 162 VAL A N 1
ATOM 1216 C CA . VAL A 1 162 ? -10.883 -8.636 16.303 1.00 19.29 162 VAL A CA 1
ATOM 1217 C C . VAL A 1 162 ? -10.289 -7.593 15.360 1.00 13.77 162 VAL A C 1
ATOM 1218 O O . VAL A 1 162 ? -10.890 -6.536 15.132 1.00 15.13 162 VAL A O 1
ATOM 1222 N N . VAL A 1 163 ? -9.091 -7.854 14.847 1.00 12.90 163 VAL A N 1
ATOM 1223 C CA . VAL A 1 163 ? -8.380 -6.889 14.012 1.00 18.94 163 VAL A CA 1
ATOM 1224 C C . VAL A 1 163 ? -8.482 -7.365 12.570 1.00 21.53 163 VAL A C 1
ATOM 1225 O O . VAL A 1 163 ? -8.067 -8.485 12.244 1.00 22.00 163 VAL A O 1
ATOM 1229 N N . LEU A 1 164 ? -9.040 -6.531 11.709 1.00 12.94 164 LEU A N 1
ATOM 1230 C CA . LEU A 1 164 ? -9.206 -6.906 10.316 1.00 16.63 164 LEU A CA 1
ATOM 1231 C C . LEU A 1 164 ? -7.972 -6.467 9.537 1.00 25.63 164 LEU A C 1
ATOM 1232 O O . LEU A 1 164 ? -7.551 -5.306 9.626 1.00 23.19 164 LEU A O 1
ATOM 1237 N N . VAL A 1 165 ? -7.376 -7.398 8.799 1.00 27.59 165 VAL A N 1
ATOM 1238 C CA . VAL A 1 165 ? -6.271 -7.056 7.909 1.00 27.95 165 VAL A CA 1
ATOM 1239 C C . VAL A 1 165 ? -6.627 -7.515 6.506 1.00 41.26 165 VAL A C 1
ATOM 1240 O O . VAL A 1 165 ? -7.451 -8.410 6.294 1.00 35.18 165 VAL A O 1
ATOM 1244 N N . TYR A 1 166 ? -6.013 -6.856 5.535 1.00 49.50 166 TYR A N 1
ATOM 1245 C CA . TYR A 1 166 ? -6.364 -7.057 4.143 1.00 51.19 166 TYR A CA 1
ATOM 1246 C C . TYR A 1 166 ? -5.173 -7.435 3.275 1.00 43.50 166 TYR A C 1
ATOM 1247 O O . TYR A 1 166 ? -5.367 -8.097 2.245 1.00 45.75 166 TYR A O 1
ATOM 1256 N N . ASP A 1 167 ? -3.954 -7.110 3.693 1.00 25.08 167 ASP A N 1
ATOM 1257 C CA . ASP A 1 167 ? -2.763 -7.319 2.895 1.00 40.90 167 ASP A CA 1
ATOM 1258 C C . ASP A 1 167 ? -1.574 -7.465 3.833 1.00 35.58 167 ASP A C 1
ATOM 1259 O O . ASP A 1 167 ? -1.707 -7.377 5.059 1.00 35.54 167 ASP A O 1
ATOM 1264 N N . GLU A 1 168 ? -0.396 -7.615 3.228 1.00 34.24 168 GLU A N 1
ATOM 1265 C CA . GLU A 1 168 ? 0.799 -8.043 3.944 1.00 41.71 168 GLU A CA 1
ATOM 1266 C C . GLU A 1 168 ? 1.332 -6.994 4.911 1.00 42.84 168 GLU A C 1
ATOM 1267 O O . GLU A 1 168 ? 1.940 -7.353 5.927 1.00 49.84 168 GLU A O 1
ATOM 1273 N N . GLU A 1 169 ? 1.182 -5.704 4.611 1.00 51.23 169 GLU A N 1
ATOM 1274 C CA . GLU A 1 169 ? 1.763 -4.715 5.521 1.00 58.80 169 GLU A CA 1
ATOM 1275 C C . GLU A 1 169 ? 0.818 -4.406 6.675 1.00 47.74 169 GLU A C 1
ATOM 1276 O O . GLU A 1 169 ? 1.278 -4.141 7.794 1.00 52.98 169 GLU A O 1
ATOM 1282 N N . GLU A 1 170 ? -0.494 -4.464 6.430 1.00 45.95 170 GLU A N 1
ATOM 1283 C CA . GLU A 1 170 ? -1.434 -4.431 7.548 1.00 48.41 170 GLU A CA 1
ATOM 1284 C C . GLU A 1 170 ? -1.156 -5.568 8.530 1.00 50.55 170 GLU A C 1
ATOM 1285 O O . GLU A 1 170 ? -1.041 -5.340 9.742 1.00 41.34 170 GLU A O 1
ATOM 1291 N N . LEU A 1 171 ? -1.023 -6.803 8.020 1.00 48.20 171 LEU A N 1
ATOM 1292 C CA . LEU A 1 171 ? -0.662 -7.926 8.885 1.00 41.70 171 LEU A CA 1
ATOM 1293 C C . LEU A 1 171 ? 0.635 -7.648 9.619 1.00 38.23 171 LEU A C 1
ATOM 1294 O O . LEU A 1 171 ? 0.756 -7.930 10.818 1.00 38.22 171 LEU A O 1
ATOM 1299 N N . LYS A 1 172 ? 1.630 -7.134 8.894 1.00 47.00 172 LYS A N 1
ATOM 1300 C CA . LYS A 1 172 ? 2.899 -6.739 9.494 1.00 44.03 172 LYS A CA 1
ATOM 1301 C C . LYS A 1 172 ? 2.680 -5.703 10.591 1.00 36.02 172 LYS A C 1
ATOM 1302 O O . LYS A 1 172 ? 3.102 -5.889 11.742 1.00 32.92 172 LYS A O 1
ATOM 1304 N N . ARG A 1 173 ? 2.027 -4.592 10.243 1.00 36.25 173 ARG A N 1
ATOM 1305 C CA . ARG A 1 173 ? 1.623 -3.622 11.257 1.00 46.29 173 ARG A CA 1
ATOM 1306 C C . ARG A 1 173 ? 0.940 -4.311 12.433 1.00 46.06 173 ARG A C 1
ATOM 1307 O O . ARG A 1 173 ? 1.284 -4.069 13.595 1.00 41.08 173 ARG A O 1
ATOM 1315 N N . ALA A 1 174 ? -0.024 -5.195 12.143 1.00 38.71 174 ALA A N 1
ATOM 1316 C CA . ALA A 1 174 ? -0.817 -5.801 13.209 1.00 40.16 174 ALA A CA 1
ATOM 1317 C C . ALA A 1 174 ? 0.054 -6.618 14.153 1.00 41.42 174 ALA A C 1
ATOM 1318 O O . ALA A 1 174 ? 0.015 -6.424 15.374 1.00 36.61 174 ALA A O 1
ATOM 1320 N N . LEU A 1 175 ? 0.823 -7.549 13.604 1.00 38.58 175 LEU A N 1
ATOM 1321 C CA . LEU A 1 175 ? 1.744 -8.364 14.440 1.00 43.32 175 LEU A CA 1
ATOM 1322 C C . LEU A 1 175 ? 2.729 -7.434 15.172 1.00 46.60 175 LEU A C 1
ATOM 1323 O O . LEU A 1 175 ? 3.093 -7.731 16.314 1.00 32.94 175 LEU A O 1
ATOM 1328 N N . ASN A 1 176 ? 3.083 -6.324 14.527 1.00 52.65 176 ASN A N 1
ATOM 1329 C CA . ASN A 1 176 ? 4.033 -5.353 15.131 1.00 67.93 176 ASN A CA 1
ATOM 1330 C C . ASN A 1 176 ? 3.371 -4.617 16.305 1.00 65.25 176 ASN A C 1
ATOM 1331 O O . ASN A 1 176 ? 4.097 -3.954 17.052 1.00 71.80 176 ASN A O 1
ATOM 1336 N N . LEU A 1 177 ? 2.052 -4.735 16.472 1.00 51.97 177 LEU A N 1
ATOM 1337 C CA . LEU A 1 177 ? 1.358 -3.957 17.541 1.00 39.36 177 LEU A CA 1
ATOM 1338 C C . LEU A 1 177 ? 0.834 -4.885 18.638 1.00 42.61 177 LEU A C 1
ATOM 1339 O O . LEU A 1 177 ? 0.094 -4.406 19.487 1.00 51.38 177 LEU A O 1
ATOM 1341 N N . GLY A 1 178 ? 1.230 -6.155 18.638 1.00 43.63 178 GLY A N 1
ATOM 1342 C CA . GLY A 1 178 ? 0.839 -7.077 19.691 1.00 44.36 178 GLY A CA 1
ATOM 1343 C C . GLY A 1 178 ? -0.500 -7.781 19.511 1.00 46.17 178 GLY A C 1
ATOM 1344 O O . GLY A 1 178 ? -0.914 -8.519 20.416 1.00 49.21 178 GLY A O 1
ATOM 1345 N N . VAL A 1 179 ? -1.164 -7.605 18.363 1.00 37.48 179 VAL A N 1
ATOM 1346 C CA . VAL A 1 179 ? -2.512 -8.130 18.135 1.00 31.86 179 VAL A CA 1
ATOM 1347 C C . VAL A 1 179 ? -2.581 -9.642 18.352 1.00 35.80 179 VAL A C 1
ATOM 1348 O O . VAL A 1 179 ? -1.654 -10.379 18.005 1.00 37.74 179 VAL A O 1
ATOM 1352 N N . LYS A 1 180 ? -3.713 -10.122 18.884 1.00 34.11 180 LYS A N 1
ATOM 1353 C CA . LYS A 1 180 ? -3.884 -11.549 19.126 1.00 27.54 180 LYS A CA 1
ATOM 1354 C C . LYS A 1 180 ? -4.976 -12.210 18.289 1.00 30.05 180 LYS A C 1
ATOM 1355 O O . LYS A 1 180 ? -4.877 -13.404 17.988 1.00 30.84 180 LYS A O 1
ATOM 1361 N N . ILE A 1 181 ? -6.023 -11.488 17.928 1.00 20.72 181 ILE A N 1
ATOM 1362 C CA . ILE A 1 181 ? -7.102 -12.038 17.116 1.00 20.73 181 ILE A CA 1
ATOM 1363 C C . ILE A 1 181 ? -7.081 -11.264 15.808 1.00 22.72 181 ILE A C 1
ATOM 1364 O O . ILE A 1 181 ? -7.325 -10.050 15.789 1.00 24.16 181 ILE A O 1
ATOM 1369 N N . ILE A 1 182 ? -6.752 -11.957 14.723 1.00 20.30 182 ILE A N 1
ATOM 1370 C CA . ILE A 1 182 ? -6.603 -11.361 13.399 1.00 14.62 182 ILE A CA 1
ATOM 1371 C C . ILE A 1 182 ? -7.659 -11.963 12.496 1.00 20.41 182 ILE A C 1
ATOM 1372 O O . ILE A 1 182 ? -7.783 -13.189 12.422 1.00 18.14 182 ILE A O 1
ATOM 1377 N N . GLU A 1 183 ? -8.417 -11.120 11.809 1.00 18.97 183 GLU A N 1
ATOM 1378 C CA . GLU A 1 183 ? -9.335 -11.611 10.792 1.00 17.59 183 GLU A CA 1
ATOM 1379 C C . GLU A 1 183 ? -8.803 -11.202 9.425 1.00 22.04 183 GLU A C 1
ATOM 1380 O O . GLU A 1 183 ? -8.449 -10.042 9.217 1.00 20.51 183 GLU A O 1
ATOM 1386 N N . ILE A 1 184 ? -8.717 -12.153 8.499 1.00 16.51 184 ILE A N 1
ATOM 1387 C CA . ILE A 1 184 ? -8.316 -11.852 7.135 1.00 20.37 184 ILE A CA 1
ATOM 1388 C C . ILE A 1 184 ? -9.539 -11.954 6.241 1.00 18.99 184 ILE A C 1
ATOM 1389 O O . ILE A 1 184 ? -10.232 -12.975 6.236 1.00 20.50 184 ILE A O 1
ATOM 1394 N N . MET A 1 185 ? -9.807 -10.896 5.497 1.00 19.90 185 MET A N 1
ATOM 1395 C CA . MET A 1 185 ? -10.848 -10.929 4.485 1.00 26.38 185 MET A CA 1
ATOM 1396 C C . MET A 1 185 ? -10.287 -11.550 3.220 1.00 30.53 185 MET A C 1
ATOM 1397 O O . MET A 1 185 ? -9.205 -11.181 2.762 1.00 34.75 185 MET A O 1
ATOM 1402 N N . ASN A 1 186 ? -11.015 -12.505 2.664 1.00 21.67 186 ASN A N 1
ATOM 1403 C CA . ASN A 1 186 ? -10.533 -13.248 1.514 1.00 28.19 186 ASN A CA 1
ATOM 1404 C C . ASN A 1 186 ? -10.786 -12.518 0.203 1.00 34.88 186 ASN A C 1
ATOM 1405 O O . ASN A 1 186 ? -11.271 -13.116 -0.757 1.00 44.40 186 ASN A O 1
ATOM 1410 N N . ILE A 1 187 ? -10.453 -11.237 0.140 1.00 32.62 187 ILE A N 1
ATOM 1411 C CA . ILE A 1 187 ? -10.593 -10.485 -1.098 1.00 39.57 187 ILE A CA 1
ATOM 1412 C C . ILE A 1 187 ? -9.220 -10.218 -1.677 1.00 34.96 187 ILE A C 1
ATOM 1413 O O . ILE A 1 187 ? -8.226 -10.034 -0.964 1.00 30.92 187 ILE A O 1
ATOM 1418 N N . ASN A 1 188 ? -9.184 -10.170 -2.998 1.00 27.45 188 ASN A N 1
ATOM 1419 C CA . ASN A 1 188 ? -8.001 -9.773 -3.738 1.00 26.73 188 ASN A CA 1
ATOM 1420 C C . ASN A 1 188 ? -8.494 -8.679 -4.675 1.00 28.95 188 ASN A C 1
ATOM 1421 O O . ASN A 1 188 ? -9.130 -8.977 -5.691 1.00 24.34 188 ASN A O 1
ATOM 1426 N N . LEU A 1 189 ? -8.226 -7.422 -4.315 1.00 30.14 189 LEU A N 1
ATOM 1427 C CA . LEU A 1 189 ? -8.720 -6.304 -5.113 1.00 37.88 189 LEU A CA 1
ATOM 1428 C C . LEU A 1 18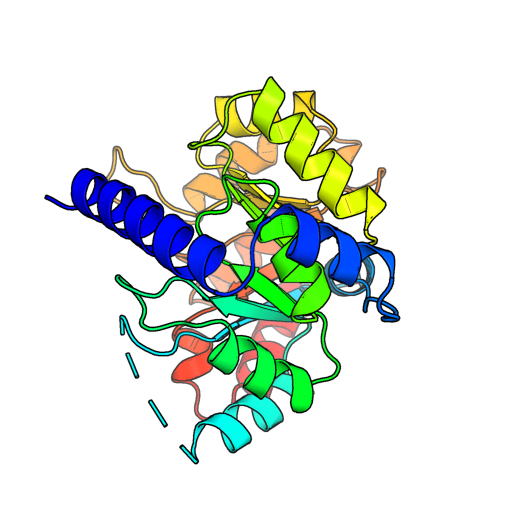9 ? -8.127 -6.301 -6.513 1.00 33.29 189 LEU A C 1
ATOM 1429 O O . LEU A 1 189 ? -8.820 -5.971 -7.484 1.00 33.52 189 LEU A O 1
ATOM 1434 N N . LYS A 1 190 ? -6.841 -6.655 -6.638 1.00 32.62 190 LYS A N 1
ATOM 1435 C CA . LYS A 1 190 ? -6.149 -6.555 -7.919 1.00 32.34 190 LYS A CA 1
ATOM 1436 C C . LYS A 1 190 ? -6.632 -7.587 -8.917 1.00 29.81 190 LYS A C 1
ATOM 1437 O O . LYS A 1 190 ? -6.525 -7.370 -10.130 1.00 35.31 190 LYS A O 1
ATOM 1443 N N . THR A 1 191 ? -7.129 -8.725 -8.460 1.00 28.74 191 THR A N 1
ATOM 1444 C CA . THR A 1 191 ? -7.760 -9.632 -9.402 1.00 30.28 191 THR A CA 1
ATOM 1445 C C . THR A 1 191 ? -9.270 -9.579 -9.292 1.00 29.37 191 THR A C 1
ATOM 1446 O O . THR A 1 191 ? -9.955 -10.332 -9.986 1.00 33.02 191 THR A O 1
ATOM 1450 N N . PHE A 1 192 ? -9.787 -8.676 -8.460 1.00 34.77 192 PHE A N 1
ATOM 1451 C CA . PHE A 1 192 ? -11.218 -8.486 -8.242 1.00 34.83 192 PHE A CA 1
ATOM 1452 C C . PHE A 1 192 ? -11.900 -9.826 -7.992 1.00 35.30 192 PHE A C 1
ATOM 1453 O O . PHE A 1 192 ? -12.796 -10.247 -8.723 1.00 26.87 192 PHE A O 1
ATOM 1461 N N . GLU A 1 193 ? -11.440 -10.485 -6.923 1.00 25.58 193 GLU A N 1
ATOM 1462 C CA . GLU A 1 193 ? -11.788 -11.855 -6.596 1.00 25.08 193 GLU A CA 1
ATOM 1463 C C . GLU A 1 193 ? -11.964 -11.973 -5.097 1.00 23.09 193 GLU A C 1
ATOM 1464 O O . GLU A 1 193 ? -11.316 -11.260 -4.319 1.00 28.27 193 GLU A O 1
ATOM 1470 N N . VAL A 1 194 ? -12.859 -12.860 -4.688 1.00 24.99 194 VAL A N 1
ATOM 1471 C CA . VAL A 1 194 ? -13.005 -13.208 -3.271 1.00 26.12 194 VAL A CA 1
ATOM 1472 C C . VAL A 1 194 ? -12.609 -14.668 -3.158 1.00 35.00 194 VAL A C 1
ATOM 1473 O O . VAL A 1 194 ? -13.361 -15.549 -3.591 1.00 35.54 194 VAL A O 1
ATOM 1477 N N . SER A 1 195 ? -11.435 -14.927 -2.586 1.00 27.69 195 SER A N 1
ATOM 1478 C CA . SER A 1 195 ? -10.881 -16.270 -2.600 1.00 29.63 195 SER A CA 1
ATOM 1479 C C . SER A 1 195 ? -9.982 -16.485 -1.390 1.00 29.55 195 SER A C 1
ATOM 1480 O O . SER A 1 195 ? -9.306 -15.560 -0.928 1.00 26.75 195 SER A O 1
ATOM 1483 N N . MET A 1 196 ? -10.003 -17.726 -0.885 1.00 36.41 196 MET A N 1
ATOM 1484 C CA . MET A 1 196 ? -9.099 -18.215 0.155 1.00 31.64 196 MET A CA 1
ATOM 1485 C C . MET A 1 196 ? -7.627 -18.110 -0.242 1.00 35.82 196 MET A C 1
ATOM 1486 O O . MET A 1 196 ? -6.754 -18.260 0.627 1.00 33.83 196 MET A O 1
ATOM 1491 N N . ASP A 1 197 ? -7.327 -17.852 -1.524 1.00 30.30 197 ASP A N 1
ATOM 1492 C CA . ASP A 1 197 ? -5.942 -17.638 -1.941 1.00 29.14 197 ASP A CA 1
ATOM 1493 C C . ASP A 1 197 ? -5.306 -16.504 -1.155 1.00 35.92 197 ASP A C 1
ATOM 1494 O O . ASP A 1 197 ? -4.077 -16.453 -1.006 1.00 38.42 197 ASP A O 1
ATOM 1499 N N . THR A 1 198 ? -6.133 -15.579 -0.672 1.00 40.84 198 THR A N 1
ATOM 1500 C CA . THR A 1 198 ? -5.652 -14.437 0.096 1.00 36.49 198 THR A CA 1
ATOM 1501 C C . THR A 1 198 ? -5.195 -14.863 1.481 1.00 23.72 198 THR A C 1
ATOM 1502 O O . THR A 1 198 ? -4.040 -14.646 1.859 1.00 36.89 198 THR A O 1
ATOM 1506 N N . THR A 1 199 ? -6.108 -15.449 2.265 1.00 28.63 199 THR A N 1
ATOM 1507 C CA . THR A 1 199 ? -5.733 -15.902 3.595 1.00 32.37 199 THR A CA 1
ATOM 1508 C C . THR A 1 199 ? -4.544 -16.843 3.531 1.00 29.65 199 THR A C 1
ATOM 1509 O O . THR A 1 199 ? -3.609 -16.717 4.330 1.00 26.34 199 THR A O 1
ATOM 1513 N N . LYS A 1 200 ? -4.521 -17.736 2.534 1.00 25.59 200 LYS A N 1
ATOM 1514 C CA . LYS A 1 200 ? -3.439 -18.704 2.438 1.00 23.93 200 LYS A CA 1
ATOM 1515 C C . LYS A 1 200 ? -2.085 -18.013 2.346 1.00 33.35 200 LYS A C 1
ATOM 1516 O O . LYS A 1 200 ? -1.139 -18.378 3.058 1.00 27.16 200 LYS A O 1
ATOM 1522 N N . ARG A 1 201 ? -1.968 -17.004 1.479 1.00 28.38 201 ARG A N 1
ATOM 1523 C CA . ARG A 1 201 ? -0.674 -16.346 1.318 1.00 36.78 201 ARG A CA 1
ATOM 1524 C C . ARG A 1 201 ? -0.301 -15.565 2.572 1.00 37.38 201 ARG A C 1
ATOM 1525 O O . ARG A 1 201 ? 0.856 -15.597 3.007 1.00 33.04 201 ARG A O 1
ATOM 1533 N N . LEU A 1 202 ? -1.275 -14.876 3.178 1.00 32.63 202 LEU A N 1
ATOM 1534 C CA . LEU A 1 202 ? -0.991 -14.060 4.361 1.00 36.87 202 LEU A CA 1
ATOM 1535 C C . LEU A 1 202 ? -0.776 -14.923 5.602 1.00 31.22 202 LEU A C 1
ATOM 1536 O O . LEU A 1 202 ? 0.058 -14.597 6.453 1.00 30.65 202 LEU A O 1
ATOM 1541 N N . ALA A 1 203 ? -1.533 -16.014 5.740 1.00 27.21 203 ALA A N 1
ATOM 1542 C CA . ALA A 1 203 ? -1.352 -16.890 6.899 1.00 32.79 203 ALA A CA 1
ATOM 1543 C C . ALA A 1 203 ? 0.055 -17.463 6.959 1.00 35.37 203 ALA A C 1
ATOM 1544 O O . ALA A 1 203 ? 0.575 -17.702 8.054 1.00 35.61 203 ALA A O 1
ATOM 1546 N N . SER A 1 204 ? 0.672 -17.710 5.798 1.00 36.94 204 SER A N 1
ATOM 1547 C CA . SER A 1 204 ? 2.031 -18.246 5.763 1.00 37.96 204 SER A CA 1
ATOM 1548 C C . SER A 1 204 ? 3.026 -17.305 6.424 1.00 45.49 204 SER A C 1
ATOM 1549 O O . SER A 1 204 ? 4.079 -17.746 6.892 1.00 55.73 204 SER A O 1
ATOM 1552 N N . LEU A 1 205 ? 2.711 -16.014 6.476 1.00 46.72 205 LEU A N 1
ATOM 1553 C CA . LEU A 1 205 ? 3.576 -15.013 7.077 1.00 41.02 205 LEU A CA 1
ATOM 1554 C C . LEU A 1 205 ? 3.395 -14.886 8.583 1.00 45.64 205 LEU A C 1
ATOM 1555 O O . LEU A 1 205 ? 4.073 -14.061 9.201 1.00 44.46 205 LEU A O 1
ATOM 1560 N N . LEU A 1 206 ? 2.500 -15.660 9.186 1.00 41.63 206 LEU A N 1
ATOM 1561 C CA . LEU A 1 206 ? 2.374 -15.638 10.633 1.00 37.43 206 LEU A CA 1
ATOM 1562 C C . LEU A 1 206 ? 3.561 -16.370 11.255 1.00 40.55 206 LEU A C 1
ATOM 1563 O O . LEU A 1 206 ? 4.001 -17.395 10.732 1.00 38.54 206 LEU A O 1
ATOM 1568 N N . PRO A 1 207 ? 4.104 -15.871 12.361 1.00 39.55 207 PRO A N 1
ATOM 1569 C CA . PRO A 1 207 ? 5.217 -16.575 13.008 1.00 43.64 207 PRO A CA 1
ATOM 1570 C C . PRO A 1 207 ? 4.767 -17.932 13.534 1.00 46.00 207 PRO A C 1
ATOM 1571 O O . PRO A 1 207 ? 3.584 -18.177 13.767 1.00 49.37 207 PRO A O 1
ATOM 1575 N N . GLU A 1 208 ? 5.732 -18.839 13.701 1.00 53.80 208 GLU A N 1
ATOM 1576 C CA . GLU A 1 208 ? 5.388 -20.179 14.168 1.00 52.09 208 GLU A CA 1
ATOM 1577 C C . GLU A 1 208 ? 4.807 -20.152 15.576 1.00 47.36 208 GLU A C 1
ATOM 1578 O O . GLU A 1 208 ? 4.008 -21.026 15.936 1.00 54.07 208 GLU A O 1
ATOM 1584 N N . GLU A 1 209 ? 5.184 -19.158 16.376 1.00 45.58 209 GLU A N 1
ATOM 1585 C CA . GLU A 1 209 ? 4.709 -19.035 17.745 1.00 53.81 209 GLU A CA 1
ATOM 1586 C C . GLU A 1 209 ? 3.331 -18.392 17.842 1.00 55.44 209 GLU A C 1
ATOM 1587 O O . GLU A 1 209 ? 2.835 -18.197 18.962 1.00 49.38 209 GLU A O 1
ATOM 1589 N N . PHE A 1 210 ? 2.704 -18.058 16.711 1.00 48.53 210 PHE A N 1
ATOM 1590 C CA . PHE A 1 210 ? 1.440 -17.332 16.756 1.00 37.30 210 PHE A CA 1
ATOM 1591 C C . PHE A 1 210 ? 0.390 -18.089 17.565 1.00 35.74 210 PHE A C 1
ATOM 1592 O O . PHE A 1 210 ? -0.125 -17.578 18.567 1.00 39.71 210 PHE A O 1
ATOM 1600 N N . ARG A 1 211 ? 0.055 -19.312 17.148 1.00 36.42 211 ARG A N 1
ATOM 1601 C CA . ARG A 1 211 ? -0.941 -20.081 17.891 1.00 42.13 211 ARG A CA 1
ATOM 1602 C C . ARG A 1 211 ? -0.444 -20.419 19.294 1.00 48.11 211 ARG A C 1
ATOM 1603 O O . ARG A 1 211 ? -1.204 -20.332 20.267 1.00 43.94 211 ARG A O 1
ATOM 1611 N N . LYS A 1 212 ? 0.830 -20.807 19.418 1.00 51.19 212 LYS A N 1
ATOM 1612 C CA . LYS A 1 212 ? 1.376 -21.126 20.733 1.00 50.50 212 LYS A CA 1
ATOM 1613 C C . LYS A 1 212 ? 1.165 -19.975 21.708 1.00 49.18 212 LYS A C 1
ATOM 1614 O O . LYS A 1 212 ? 0.761 -20.191 22.856 1.00 61.41 212 LYS A O 1
ATOM 1616 N N . LYS A 1 213 ? 1.400 -18.742 21.264 1.00 46.65 213 LYS A N 1
ATOM 1617 C CA . LYS A 1 213 ? 1.166 -17.561 22.100 1.00 45.58 213 LYS A CA 1
ATOM 1618 C C . LYS A 1 213 ? -0.281 -17.087 22.043 1.00 45.59 213 LYS A C 1
ATOM 1619 O O . LYS A 1 213 ? -0.551 -15.882 22.078 1.00 48.65 213 LYS A O 1
ATOM 1621 N N . ASP A 1 214 ? -1.226 -18.029 21.938 1.00 41.52 214 ASP A N 1
ATOM 1622 C CA . ASP A 1 214 ? -2.669 -17.768 21.991 1.00 40.29 214 ASP A CA 1
ATOM 1623 C C . ASP A 1 214 ? -3.168 -16.919 20.824 1.00 40.68 214 ASP A C 1
ATOM 1624 O O . ASP A 1 214 ? -4.251 -16.331 20.892 1.00 44.23 214 ASP A O 1
ATOM 1629 N N . GLY A 1 215 ? -2.406 -16.852 19.736 1.00 38.35 215 GLY A N 1
ATOM 1630 C CA . GLY A 1 215 ? -2.892 -16.170 18.552 1.00 29.98 215 GLY A CA 1
ATOM 1631 C C . GLY A 1 215 ? -4.070 -16.898 17.934 1.00 23.79 215 GLY A C 1
ATOM 1632 O O . GLY A 1 215 ? -4.149 -18.130 17.942 1.00 27.22 215 GLY A O 1
ATOM 1633 N N . ILE A 1 216 ? -4.996 -16.115 17.372 1.00 28.25 216 ILE A N 1
ATOM 1634 C CA . ILE A 1 216 ? -6.229 -16.634 16.787 1.00 26.22 216 ILE A CA 1
ATOM 1635 C C . ILE A 1 216 ? -6.377 -16.069 15.378 1.00 28.08 216 ILE A C 1
ATOM 1636 O O . ILE A 1 216 ? -6.243 -14.858 15.176 1.00 17.32 216 ILE A O 1
ATOM 1641 N N . LEU A 1 217 ? -6.627 -16.946 14.408 1.00 23.36 217 LEU A N 1
ATOM 1642 C CA . LEU A 1 217 ? -6.765 -16.565 13.007 1.00 22.36 217 LEU A CA 1
ATOM 1643 C C . LEU A 1 217 ? -8.196 -16.823 12.566 1.00 19.97 217 LEU A C 1
ATOM 1644 O O . LEU A 1 217 ? -8.675 -17.962 12.648 1.00 19.47 217 LEU A O 1
ATOM 1649 N N . MET A 1 218 ? -8.864 -15.775 12.086 1.00 15.41 218 MET A N 1
ATOM 1650 C CA . MET A 1 218 ? -10.223 -15.863 11.563 1.00 15.85 218 MET A CA 1
ATOM 1651 C C . MET A 1 218 ? -10.227 -15.422 10.106 1.00 14.77 218 MET A C 1
ATOM 1652 O O . MET A 1 218 ? -9.421 -14.595 9.699 1.00 19.28 218 MET A O 1
ATOM 1657 N N A THR A 1 219 ? -11.122 -16.005 9.302 0.66 16.00 219 THR A N 1
ATOM 1658 N N B THR A 1 219 ? -11.209 -15.915 9.362 0.34 15.26 219 THR A N 1
ATOM 1659 C CA A THR A 1 219 ? -11.295 -15.605 7.909 0.66 14.86 219 THR A CA 1
ATOM 1660 C CA B THR A 1 219 ? -11.318 -15.628 7.944 0.34 15.60 219 THR A CA 1
ATOM 1661 C C A THR A 1 219 ? -12.762 -15.314 7.617 0.66 17.72 219 THR A C 1
ATOM 1662 C C B THR A 1 219 ? -12.774 -15.348 7.597 0.34 16.97 219 THR A C 1
ATOM 1663 O O A THR A 1 219 ? -13.664 -15.770 8.322 0.66 15.94 219 THR A O 1
ATOM 1664 O O B THR A 1 219 ? -13.687 -15.814 8.282 0.34 15.64 219 THR A O 1
ATOM 1671 N N . ILE A 1 220 ? -12.987 -14.591 6.522 1.00 18.03 220 ILE A N 1
ATOM 1672 C CA . ILE A 1 220 ? -14.334 -14.260 6.064 1.00 18.76 220 ILE A CA 1
ATOM 1673 C C . ILE A 1 220 ? -14.326 -14.208 4.542 1.00 19.35 220 ILE A C 1
ATOM 1674 O O . ILE A 1 220 ? -13.413 -13.633 3.942 1.00 26.88 220 ILE A O 1
ATOM 1679 N N . GLY A 1 221 ? -15.318 -14.823 3.925 1.00 19.87 221 GLY A N 1
ATOM 1680 C CA . GLY A 1 221 ? -15.517 -14.699 2.494 1.00 21.88 221 GLY A CA 1
ATOM 1681 C C . GLY A 1 221 ? -14.947 -15.863 1.687 1.00 30.24 221 GLY A C 1
ATOM 1682 O O . GLY A 1 221 ? -13.933 -16.477 2.042 1.00 24.95 221 GLY A O 1
ATOM 1683 N N . GLY A 1 222 ? -15.620 -16.180 0.582 1.00 30.27 222 GLY A N 1
ATOM 1684 C CA . GLY A 1 222 ? -15.098 -17.089 -0.418 1.00 40.09 222 GLY A CA 1
ATOM 1685 C C . GLY A 1 222 ? -15.057 -18.565 -0.067 1.00 42.25 222 GLY A C 1
ATOM 1686 O O . GLY A 1 222 ? -14.536 -19.350 -0.868 1.00 37.29 222 GLY A O 1
ATOM 1687 N N . ILE A 1 223 ? -15.583 -18.988 1.082 1.00 35.96 223 ILE A N 1
ATOM 1688 C CA . ILE A 1 223 ? -15.610 -20.404 1.437 1.00 38.24 223 ILE A CA 1
ATOM 1689 C C . ILE A 1 223 ? -17.057 -20.875 1.456 1.00 40.62 223 ILE A C 1
ATOM 1690 O O . ILE A 1 223 ? -17.896 -20.294 2.159 1.00 33.33 223 ILE A O 1
ATOM 1692 N N . SER A 1 224 ? -17.339 -21.938 0.694 1.00 44.51 224 SER A N 1
ATOM 1693 C CA . SER A 1 224 ? -18.704 -22.400 0.468 1.00 55.28 224 SER A CA 1
ATOM 1694 C C . SER A 1 224 ? -18.795 -23.900 0.178 1.00 55.46 224 SER A C 1
ATOM 1695 O O . SER A 1 224 ? -19.875 -24.487 0.297 1.00 61.44 224 SER A O 1
ATOM 1698 N N . THR A 1 225 ? -17.688 -24.531 -0.210 1.00 42.20 225 THR A N 1
ATOM 1699 C CA . THR A 1 225 ? -17.644 -25.961 -0.499 1.00 33.97 225 THR A CA 1
ATOM 1700 C C . THR A 1 225 ? -16.827 -26.696 0.560 1.00 32.18 225 THR A C 1
ATOM 1701 O O . THR A 1 225 ? -16.089 -26.095 1.346 1.00 33.53 225 THR A O 1
ATOM 1705 N N . ASP A 1 226 ? -16.983 -28.022 0.591 1.00 42.14 226 ASP A N 1
ATOM 1706 C CA . ASP A 1 226 ? -16.205 -28.827 1.530 1.00 43.48 226 ASP A CA 1
ATOM 1707 C C . ASP A 1 226 ? -14.705 -28.669 1.287 1.00 37.84 226 ASP A C 1
ATOM 1708 O O . ASP A 1 226 ? -13.923 -28.566 2.239 1.00 36.43 226 ASP A O 1
ATOM 1713 N N . GLU A 1 227 ? -14.283 -28.636 0.018 1.00 37.90 227 GLU A N 1
ATOM 1714 C CA . GLU A 1 227 ? -12.868 -28.410 -0.273 1.00 38.60 227 GLU A CA 1
ATOM 1715 C C . GLU A 1 227 ? -12.395 -27.083 0.300 1.00 30.39 227 GLU A C 1
ATOM 1716 O O . GLU A 1 227 ? -11.295 -27.005 0.858 1.00 32.04 227 GLU A O 1
ATOM 1722 N N . ASP A 1 228 ? -13.222 -26.034 0.196 1.00 26.25 228 ASP A N 1
ATOM 1723 C CA . ASP A 1 228 ? -12.869 -24.744 0.789 1.00 28.35 228 ASP A CA 1
ATOM 1724 C C . ASP A 1 228 ? -12.543 -24.895 2.263 1.00 36.16 228 ASP A C 1
ATOM 1725 O O . ASP A 1 228 ? -11.563 -24.321 2.758 1.00 26.96 228 ASP A O 1
ATOM 1730 N N . VAL A 1 229 ? -13.381 -25.651 2.985 1.00 29.90 229 VAL A N 1
ATOM 1731 C CA . VAL A 1 229 ? -13.209 -25.814 4.428 1.00 30.30 229 VAL A CA 1
ATOM 1732 C C . VAL A 1 229 ? -11.909 -26.543 4.733 1.00 27.16 229 VAL A C 1
ATOM 1733 O O . VAL A 1 229 ? -11.194 -26.198 5.686 1.00 24.02 229 VAL A O 1
ATOM 1737 N N . LYS A 1 230 ? -11.591 -27.576 3.939 1.00 26.39 230 LYS A N 1
ATOM 1738 C CA . LYS A 1 230 ? -10.331 -28.291 4.133 1.00 33.54 230 LYS A CA 1
ATOM 1739 C C . LYS A 1 230 ? -9.136 -27.366 3.960 1.00 32.54 230 LYS A C 1
ATOM 1740 O O . LYS A 1 230 ? -8.122 -27.523 4.653 1.00 32.96 230 LYS A O 1
ATOM 1742 N N . ARG A 1 231 ? -9.224 -26.399 3.063 1.00 29.97 231 ARG A N 1
ATOM 1743 C CA . ARG A 1 231 ? -8.125 -25.410 2.907 1.00 34.45 231 ARG A CA 1
ATOM 1744 C C . ARG A 1 231 ? -7.907 -24.599 4.193 1.00 32.04 231 ARG A C 1
ATOM 1745 O O . ARG A 1 231 ? -6.776 -24.218 4.456 1.00 29.34 231 ARG A O 1
ATOM 1753 N N . LEU A 1 232 ? -8.974 -24.342 4.945 1.00 27.84 232 LEU A N 1
ATOM 1754 C CA . LEU A 1 232 ? -8.886 -23.519 6.172 1.00 34.95 232 LEU A CA 1
ATOM 1755 C C . LEU A 1 232 ? -7.999 -24.218 7.196 1.00 30.44 232 LEU A C 1
ATOM 1756 O O . LEU A 1 232 ? -7.072 -23.595 7.693 1.00 30.26 232 LEU A O 1
ATOM 1761 N N . LYS A 1 233 ? -8.323 -25.465 7.509 1.00 28.17 233 LYS A N 1
ATOM 1762 C CA . LYS A 1 233 ? -7.531 -26.197 8.518 1.00 28.49 233 LYS A CA 1
ATOM 1763 C C . LYS A 1 233 ? -6.072 -26.170 8.092 1.00 29.15 233 LYS A C 1
ATOM 1764 O O . LYS A 1 233 ? -5.238 -25.835 8.909 1.00 31.06 233 LYS A O 1
ATOM 1770 N N . LYS A 1 234 ? -5.827 -26.482 6.822 1.00 32.47 234 LYS A N 1
ATOM 1771 C CA . LYS A 1 234 ? -4.451 -26.515 6.331 1.00 31.66 234 LYS A CA 1
ATOM 1772 C C . LYS A 1 234 ? -3.732 -25.214 6.637 1.00 33.53 234 LYS A C 1
ATOM 1773 O O . LYS A 1 234 ? -2.543 -25.211 6.974 1.00 33.43 234 LYS A O 1
ATOM 1777 N N . ALA A 1 235 ? -4.450 -24.096 6.550 1.00 29.87 235 ALA A N 1
ATOM 1778 C CA . ALA A 1 235 ? -3.872 -22.772 6.733 1.00 26.35 235 ALA A CA 1
ATOM 1779 C C . ALA A 1 235 ? -3.784 -22.351 8.185 1.00 25.42 235 ALA A C 1
ATOM 1780 O O . ALA A 1 235 ? -3.263 -21.272 8.462 1.00 31.92 235 ALA A O 1
ATOM 1782 N N . GLY A 1 236 ? -4.300 -23.150 9.112 1.00 25.69 236 GLY A N 1
ATOM 1783 C CA . GLY A 1 236 ? -4.311 -22.752 10.502 1.00 30.32 236 GLY A CA 1
ATOM 1784 C C . GLY A 1 236 ? -5.394 -21.768 10.868 1.00 27.04 236 GLY A C 1
ATOM 1785 O O . GLY A 1 236 ? -5.235 -21.027 11.845 1.00 25.11 236 GLY A O 1
ATOM 1786 N N . VAL A 1 237 ? -6.488 -21.716 10.105 1.00 21.84 237 VAL A N 1
ATOM 1787 C CA . VAL A 1 237 ? -7.613 -20.865 10.487 1.00 20.31 237 VAL A CA 1
ATOM 1788 C C . VAL A 1 237 ? -8.341 -21.491 11.668 1.00 21.56 237 VAL A C 1
ATOM 1789 O O . VAL A 1 237 ? -8.668 -22.684 11.646 1.00 26.22 237 VAL A O 1
ATOM 1793 N N . ASP A 1 238 ? -8.559 -20.698 12.721 1.00 21.55 238 ASP A N 1
ATOM 1794 C CA . ASP A 1 238 ? -9.290 -21.148 13.909 1.00 20.07 238 ASP A CA 1
ATOM 1795 C C . ASP A 1 238 ? -10.793 -20.893 13.817 1.00 21.03 238 ASP A C 1
ATOM 1796 O O . ASP A 1 238 ? -11.580 -21.594 14.464 1.00 20.45 238 ASP A O 1
ATOM 1801 N N . ALA A 1 239 ? -11.218 -19.887 13.063 1.00 20.09 239 ALA A N 1
ATOM 1802 C CA . ALA A 1 239 ? -12.640 -19.574 13.054 1.00 18.87 239 ALA A CA 1
ATOM 1803 C C . ALA A 1 239 ? -13.030 -19.003 11.703 1.00 16.85 239 ALA A C 1
ATOM 1804 O O . ALA A 1 239 ? -12.222 -18.377 11.014 1.00 17.40 239 ALA A O 1
ATOM 1806 N N . PHE A 1 240 ? -14.288 -19.213 11.347 1.00 15.70 240 PHE A N 1
ATOM 1807 C CA . PHE A 1 240 ? -14.845 -18.713 10.099 1.00 18.63 240 PHE A CA 1
ATOM 1808 C C . PHE A 1 240 ? -16.035 -17.822 10.410 1.00 17.43 240 PHE A C 1
ATOM 1809 O O . PHE A 1 240 ? -16.892 -18.183 11.231 1.00 21.25 240 PHE A O 1
ATOM 1817 N N . VAL A 1 241 ? -16.074 -16.649 9.771 1.00 16.72 241 VAL A N 1
ATOM 1818 C CA . VAL A 1 241 ? -17.173 -15.704 9.927 1.00 15.01 241 VAL A CA 1
ATOM 1819 C C . VAL A 1 241 ? -18.112 -15.876 8.747 1.00 26.60 241 VAL A C 1
ATOM 1820 O O . VAL A 1 241 ? -17.684 -15.807 7.588 1.00 21.64 241 VAL A O 1
ATOM 1824 N N . ILE A 1 242 ? 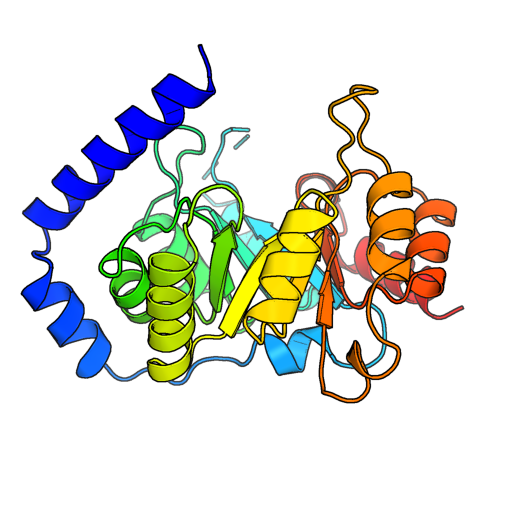-19.391 -16.090 9.039 1.00 20.88 242 ILE A N 1
ATOM 1825 C CA . ILE A 1 242 ? -20.394 -16.418 8.034 1.00 22.94 242 ILE A CA 1
ATOM 1826 C C . ILE A 1 242 ? -21.504 -15.378 8.061 1.00 19.76 242 ILE A C 1
ATOM 1827 O O . ILE A 1 242 ? -21.991 -15.003 9.134 1.00 28.18 242 ILE A O 1
ATOM 1832 N N . THR A 1 243 ? -21.947 -14.958 6.864 1.00 19.32 243 THR A N 1
ATOM 1833 C CA . THR A 1 243 ? -23.055 -14.028 6.729 1.00 25.76 243 THR A CA 1
ATOM 1834 C C . THR A 1 243 ? -24.210 -14.751 6.061 1.00 23.62 243 THR A C 1
ATOM 1835 O O . THR A 1 243 ? -24.986 -15.442 6.745 1.00 30.46 243 THR A O 1
ATOM 1839 N N . GLU A 1 244 ? -24.386 -14.639 4.746 1.00 23.89 244 GLU A N 1
ATOM 1840 C CA . GLU A 1 244 ? -25.633 -15.097 4.126 1.00 34.00 244 GLU A CA 1
ATOM 1841 C C . GLU A 1 244 ? -25.812 -16.604 4.224 1.00 38.87 244 GLU A C 1
ATOM 1842 O O . GLU A 1 244 ? -26.951 -17.072 4.340 1.00 40.92 244 GLU A O 1
ATOM 1848 N N . ALA A 1 245 ? -24.718 -17.377 4.183 1.00 38.34 245 ALA A N 1
ATOM 1849 C CA . ALA A 1 245 ? -24.850 -18.833 4.190 1.00 30.17 245 ALA A CA 1
ATOM 1850 C C . ALA A 1 245 ? -25.653 -19.301 5.397 1.00 26.95 245 ALA A C 1
ATOM 1851 O O . ALA A 1 245 ? -26.463 -20.227 5.289 1.00 30.10 245 ALA A O 1
ATOM 1853 N N . LEU A 1 246 ? -25.480 -18.642 6.545 1.00 32.84 246 LEU A N 1
ATOM 1854 C CA . LEU A 1 246 ? -26.231 -19.016 7.743 1.00 38.22 246 LEU A CA 1
ATOM 1855 C C . LEU A 1 246 ? -27.588 -18.338 7.816 1.00 40.21 246 LEU A C 1
ATOM 1856 O O . LEU A 1 246 ? -28.525 -18.907 8.395 1.00 37.06 246 LEU A O 1
ATOM 1861 N N . MET A 1 247 ? -27.707 -17.120 7.276 1.00 36.29 247 MET A N 1
ATOM 1862 C CA . MET A 1 247 ? -29.025 -16.500 7.174 1.00 39.50 247 MET A CA 1
ATOM 1863 C C . MET A 1 247 ? -29.955 -17.343 6.315 1.00 35.74 247 MET A C 1
ATOM 1864 O O . MET A 1 247 ? -31.130 -17.525 6.650 1.00 41.07 247 MET A O 1
ATOM 1869 N N . GLU A 1 248 ? -29.453 -17.852 5.194 1.00 31.21 248 GLU A N 1
ATOM 1870 C CA . GLU A 1 248 ? -30.325 -18.535 4.249 1.00 29.54 248 GLU A CA 1
ATOM 1871 C C . GLU A 1 248 ? -30.535 -20.002 4.572 1.00 28.96 248 GLU A C 1
ATOM 1872 O O . GLU A 1 248 ? -31.493 -20.596 4.065 1.00 29.94 248 GLU A O 1
ATOM 1878 N N . ALA A 1 249 ? -29.688 -20.594 5.412 1.00 25.76 249 ALA A N 1
ATOM 1879 C CA . ALA A 1 249 ? -29.817 -22.011 5.736 1.00 32.77 249 ALA A CA 1
ATOM 1880 C C . ALA A 1 249 ? -31.143 -22.284 6.432 1.00 28.65 249 ALA A C 1
ATOM 1881 O O . ALA A 1 249 ? -31.530 -21.562 7.350 1.00 36.12 249 ALA A O 1
ATOM 1883 N N . ASP A 1 250 ? -31.855 -23.318 5.985 1.00 31.18 250 ASP A N 1
ATOM 1884 C CA . ASP A 1 250 ? -33.004 -23.769 6.755 1.00 32.71 250 ASP A CA 1
ATOM 1885 C C . ASP A 1 250 ? -32.560 -24.389 8.073 1.00 45.01 250 ASP A C 1
ATOM 1886 O O . ASP A 1 250 ? -33.271 -24.284 9.082 1.00 38.62 250 ASP A O 1
ATOM 1891 N N . ASN A 1 251 ? -31.392 -25.030 8.084 1.00 31.74 251 ASN A N 1
ATOM 1892 C CA . ASN A 1 251 ? -30.896 -25.767 9.245 1.00 31.03 251 ASN A CA 1
ATOM 1893 C C . ASN A 1 251 ? -29.467 -25.332 9.535 1.00 28.61 251 ASN A C 1
ATOM 1894 O O . ASN A 1 251 ? -28.512 -26.030 9.166 1.00 28.49 251 ASN A O 1
ATOM 1899 N N . PRO A 1 252 ? -29.285 -24.197 10.230 1.00 26.85 252 PRO A N 1
ATOM 1900 C CA . PRO A 1 252 ? -27.922 -23.729 10.529 1.00 28.21 252 PRO A CA 1
ATOM 1901 C C . PRO A 1 252 ? -27.125 -24.700 11.366 1.00 28.22 252 PRO A C 1
ATOM 1902 O O . PRO A 1 252 ? -25.904 -24.792 11.200 1.00 25.37 252 PRO A O 1
ATOM 1906 N N . LYS A 1 253 ? -27.770 -25.409 12.292 1.00 26.15 253 LYS A N 1
ATOM 1907 C CA . LYS A 1 253 ? -27.015 -26.304 13.161 1.00 26.40 253 LYS A CA 1
ATOM 1908 C C . LYS A 1 253 ? -26.403 -27.428 12.351 1.00 27.36 253 LYS A C 1
ATOM 1909 O O . LYS A 1 253 ? -25.257 -27.834 12.586 1.00 29.44 253 LYS A O 1
ATOM 1915 N N . GLU A 1 254 ? -27.142 -27.908 11.359 1.00 28.88 254 GLU A N 1
ATOM 1916 C CA . GLU A 1 254 ? -26.637 -28.974 10.512 1.00 30.06 254 GLU A CA 1
ATOM 1917 C C . GLU A 1 254 ? -25.495 -28.479 9.641 1.00 28.55 254 GLU A C 1
ATOM 1918 O O . GLU A 1 254 ? -24.496 -29.180 9.461 1.00 28.75 254 GLU A O 1
ATOM 1924 N N . LEU A 1 255 ? -25.633 -27.271 9.094 1.00 27.22 255 LEU A N 1
ATOM 1925 C CA . LEU A 1 255 ? -24.567 -26.689 8.282 1.00 27.31 255 LEU A CA 1
ATOM 1926 C C . LEU A 1 255 ? -23.278 -26.557 9.082 1.00 27.57 255 LEU A C 1
ATOM 1927 O O . LEU A 1 255 ? -22.212 -27.000 8.640 1.00 24.70 255 LEU A O 1
ATOM 1932 N N . VAL A 1 256 ? -23.361 -25.951 10.268 1.00 23.45 256 VAL A N 1
ATOM 1933 C CA . VAL A 1 256 ? -22.193 -25.825 11.144 1.00 22.37 256 VAL A CA 1
ATOM 1934 C C . VAL A 1 256 ? -21.626 -27.196 11.493 1.00 23.69 256 VAL A C 1
ATOM 1935 O O . VAL A 1 256 ? -20.407 -27.421 11.430 1.00 26.70 256 VAL A O 1
ATOM 1939 N N . LYS A 1 257 ? -22.496 -28.133 11.888 1.00 25.35 257 LYS A N 1
ATOM 1940 C CA . LYS A 1 257 ? -22.017 -29.473 12.229 1.00 29.42 257 LYS A CA 1
ATOM 1941 C C . LYS A 1 257 ? -21.237 -30.092 11.082 1.00 30.10 257 LYS A C 1
ATOM 1942 O O . LYS A 1 257 ? -20.205 -30.730 11.298 1.00 30.09 257 LYS A O 1
ATOM 1944 N N . HIS A 1 258 ? -21.725 -29.922 9.855 1.00 31.11 258 HIS A N 1
ATOM 1945 C CA . HIS A 1 258 ? -21.056 -30.507 8.697 1.00 36.61 258 HIS A CA 1
ATOM 1946 C C . HIS A 1 258 ? -19.718 -29.815 8.425 1.00 27.13 258 HIS A C 1
ATOM 1947 O O . HIS A 1 258 ? -18.705 -30.484 8.180 1.00 34.85 258 HIS A O 1
ATOM 1954 N N . TRP A 1 259 ? -19.695 -28.474 8.455 1.00 25.25 259 TRP A N 1
ATOM 1955 C CA . TRP A 1 259 ? -18.430 -27.749 8.331 1.00 26.59 259 TRP A CA 1
ATOM 1956 C C . TRP A 1 259 ? -17.425 -28.212 9.377 1.00 28.01 259 TRP A C 1
ATOM 1957 O O . TRP A 1 259 ? -16.245 -28.410 9.076 1.00 26.82 259 TRP A O 1
ATOM 1968 N N . LYS A 1 260 ? -17.867 -28.343 10.631 1.00 23.92 260 LYS A N 1
ATOM 1969 C CA . LYS A 1 260 ? -16.929 -28.734 11.678 1.00 26.79 260 LYS A CA 1
ATOM 1970 C C . LYS A 1 260 ? -16.401 -30.147 11.448 1.00 29.51 260 LYS A C 1
ATOM 1971 O O . LYS A 1 260 ? -15.229 -30.423 11.730 1.00 32.89 260 LYS A O 1
ATOM 1977 N N . GLU A 1 261 ? -17.234 -31.043 10.909 1.00 35.64 261 GLU A N 1
ATOM 1978 C CA . GLU A 1 261 ? -16.776 -32.399 10.603 1.00 29.68 261 GLU A CA 1
ATOM 1979 C C . GLU A 1 261 ? -15.767 -32.393 9.463 1.00 35.53 261 GLU A C 1
ATOM 1980 O O . GLU A 1 261 ? -14.756 -33.101 9.524 1.00 35.49 261 GLU A O 1
ATOM 1982 N N . VAL A 1 262 ? -16.020 -31.598 8.418 1.00 32.23 262 VAL A N 1
ATOM 1983 C CA . VAL A 1 262 ? -15.077 -31.525 7.303 1.00 41.68 262 VAL A CA 1
ATOM 1984 C C . VAL A 1 262 ? -13.745 -30.958 7.773 1.00 39.38 262 VAL A C 1
ATOM 1985 O O . VAL A 1 262 ? -12.672 -31.428 7.375 1.00 35.81 262 VAL A O 1
ATOM 1989 N N . TYR A 1 263 ? -13.795 -29.943 8.631 1.00 30.81 263 TYR A N 1
ATOM 1990 C CA . TYR A 1 263 ? -12.581 -29.398 9.226 1.00 33.98 263 TYR A CA 1
ATOM 1991 C C . TYR A 1 263 ? -11.821 -30.452 10.033 1.00 31.21 263 TYR A C 1
ATOM 1992 O O . TYR A 1 263 ? -10.609 -30.619 9.862 1.00 39.19 263 TYR A O 1
ATOM 2001 N N . ASN A 1 264 ? -12.514 -31.162 10.934 1.00 32.83 264 ASN A N 1
ATOM 2002 C CA . ASN A 1 264 ? -11.825 -32.080 11.846 1.00 38.38 264 ASN A CA 1
ATOM 2003 C C . ASN A 1 264 ? -11.254 -33.300 11.130 1.00 53.63 264 ASN A C 1
ATOM 2004 O O . ASN A 1 264 ? -10.241 -33.855 11.577 1.00 51.74 264 ASN A O 1
ATOM 2009 N N . ASN A 1 265 ? -11.892 -33.746 10.048 1.00 58.33 265 ASN A N 1
ATOM 2010 C CA . ASN A 1 265 ? -11.464 -34.948 9.334 1.00 59.15 265 ASN A CA 1
ATOM 2011 C C . ASN A 1 265 ? -10.542 -34.577 8.176 1.00 58.76 265 ASN A C 1
ATOM 2012 O O . ASN A 1 265 ? -10.186 -33.404 8.013 1.00 60.10 265 ASN A O 1
#